Protein AF-A0A8J2AMG5-F1 (afdb_monomer)

Solvent-accessible surface area (backbone atoms only — not comparable to full-atom values): 16005 Å² total; per-residue (Å²): 135,64,65,84,63,45,57,70,69,46,50,86,56,35,43,71,73,34,68,66,46,64,90,44,44,78,36,35,32,32,30,43,41,62,58,44,52,55,58,18,36,50,85,40,20,62,43,56,76,70,71,44,92,78,59,61,33,52,52,48,43,48,44,43,52,48,44,40,47,78,27,41,29,45,60,36,38,29,29,64,41,33,86,56,79,94,44,48,72,59,54,49,51,55,48,51,55,18,51,59,23,40,50,55,33,54,52,38,29,73,74,59,35,61,77,55,27,70,70,32,69,68,39,48,54,27,21,48,57,29,64,71,92,47,69,67,59,50,52,56,43,53,50,55,33,55,77,68,71,49,50,61,51,70,24,83,30,55,26,62,62,48,50,17,51,37,31,51,53,62,69,25,71,33,35,38,41,77,59,62,51,37,56,61,61,43,30,59,26,40,35,25,76,64,46,66,82,32,39,19,32,37,36,41,43,64,54,63,57,73,65,70,73,90,81,84,75,55,69,69,53,52,55,37,46,55,54,35,58,60,44,46,66,55,30,61,59,52,38,62,54,40,59,75,69,47,58,56,55,28,62,66,75,62,67,60,61,76,97,72,91,69,86,64,65,82,71,84,85,71,84,83,78,84,89,89,85,90,82,87,85,86,81,88,134

Foldseek 3Di:
DAPPCLCVVQVVLKPAFDFQALVQAPAEEEEEQVQLLLVQCLVCLLCVLVVHDDCSSLVSSVLQVVLCVVSNYQYEYEYFADADPVCVVVVVVLQVLLVVLSVVLVVLCVPVPPVVSVVDPSSSVSSSSNDDCDPVNVVSNVVVCVVVVHHYDYDNGDRLLVSLVCQLLVVHPEYEDQYPCSLLSPTQWYWYPQHSRRTTIIHGNCSVVVVPDDDDPPVSSVVSNVVSVVSSVVSPVVSVVVVVVCVVVCSGVVVPPPPDPDRCPPDDPPDPDDDDDDDDDDDDD

Sequence (285 aa):
MGIKQLHKLLRPMAQTRYQIDRSWSGKRVGVDAMCWMHRGAVACAYELLLGKETDKFVRFFMDMVFM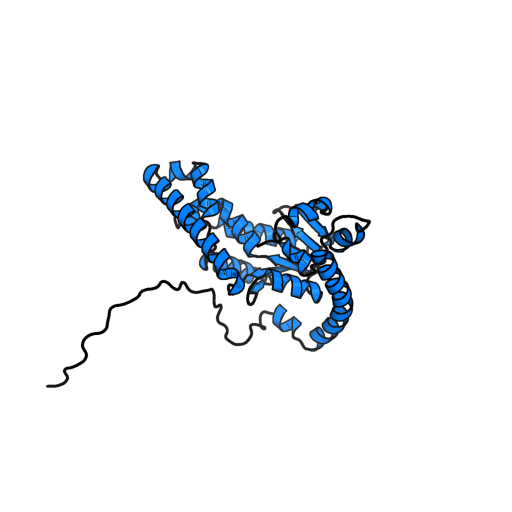LLWNGIIPIIIFDGQDLPAKQEEASKRRQEREEARDKVLDASRKLGDGRAALDINVQKNATKAIKISVEMIERILAALRELNIEFMVAPYESDAQLAYLCRIGYLHAVISEDSDLFVYGCPRVLCKVDKHGEGELFELESIVGVGNKREVPELIQKSVDTVLDAGSAVSAEYSSLQEEGIVEGVLDGTWTKPSGEIVLAEENEGMSGDADAALGGGRR

Nearest PDB structures (foldseek):
  5v07-assembly1_Z  TM=8.972E-01  e=7.119E-19  Homo sapiens
  5v0a-assembly1_Z  TM=8.979E-01  e=2.021E-18  Homo sapiens
  7mxx-assembly1_Z  TM=8.965E-01  e=3.697E-18  Homo sapiens
  1rxw-assembly1_A  TM=7.435E-01  e=2.073E-11  Archaeoglobus fulgidus
  1rxv-assembly2_B  TM=7.915E-01  e=5.571E-11  Archaeoglobus fulgidus

Structure (mmCIF, N/CA/C/O backbone):
data_AF-A0A8J2AMG5-F1
#
_entry.id   AF-A0A8J2AMG5-F1
#
loop_
_atom_site.group_PDB
_atom_site.id
_atom_site.type_symbol
_atom_site.label_atom_id
_atom_site.label_alt_id
_atom_site.label_comp_id
_atom_site.label_asym_id
_atom_site.label_entity_id
_atom_site.label_seq_id
_atom_site.pdbx_PDB_ins_code
_atom_site.Cartn_x
_atom_site.Cartn_y
_atom_site.Cartn_z
_atom_site.occupancy
_atom_site.B_iso_or_equiv
_atom_site.auth_seq_id
_atom_site.auth_comp_id
_atom_site.auth_asym_id
_atom_site.auth_atom_id
_atom_site.pdbx_PDB_model_num
ATOM 1 N N . MET A 1 1 ? -1.891 11.568 -1.627 1.00 43.62 1 MET A N 1
ATOM 2 C CA . MET A 1 1 ? -1.818 12.999 -1.998 1.00 43.62 1 MET A CA 1
ATOM 3 C C . MET A 1 1 ? -1.117 13.638 -0.822 1.00 43.62 1 MET A C 1
ATOM 5 O O . MET A 1 1 ? -0.055 13.112 -0.531 1.00 43.62 1 MET A O 1
ATOM 9 N N . GLY A 1 2 ? -1.594 14.672 -0.140 1.00 57.25 2 GLY A N 1
ATOM 10 C CA . GLY A 1 2 ? -0.987 15.039 1.135 1.00 57.25 2 GLY A CA 1
ATOM 11 C C . GLY A 1 2 ? -1.137 16.507 1.464 1.00 57.25 2 GLY A C 1
ATOM 12 O O . GLY A 1 2 ? -0.676 17.366 0.702 1.00 57.25 2 GLY A O 1
ATOM 13 N N . ILE A 1 3 ? -1.643 16.824 2.653 1.00 62.12 3 ILE A N 1
ATOM 14 C CA . ILE A 1 3 ? -1.365 18.120 3.270 1.00 62.12 3 ILE A CA 1
ATOM 15 C C . ILE A 1 3 ? 0.156 18.251 3.357 1.00 62.12 3 ILE A C 1
ATOM 17 O O . ILE A 1 3 ? 0.841 17.524 4.084 1.00 62.12 3 ILE A O 1
ATOM 21 N N . LYS A 1 4 ? 0.712 19.168 2.556 1.00 60.44 4 LYS A N 1
ATOM 22 C CA . LYS A 1 4 ? 2.163 19.315 2.421 1.00 60.44 4 LYS A CA 1
ATOM 23 C C . LYS A 1 4 ? 2.784 19.505 3.801 1.00 60.44 4 LYS A C 1
ATOM 25 O O . LYS A 1 4 ? 2.446 20.437 4.520 1.00 60.44 4 LYS A O 1
ATOM 30 N N . GLN A 1 5 ? 3.755 18.647 4.115 1.00 66.81 5 GLN A N 1
ATOM 31 C CA . GLN A 1 5 ? 4.496 18.620 5.381 1.00 66.81 5 GLN A CA 1
ATOM 32 C C . GLN A 1 5 ? 3.725 18.102 6.605 1.00 66.81 5 GLN A C 1
ATOM 34 O O . GLN A 1 5 ? 4.323 18.056 7.677 1.00 66.81 5 GLN A O 1
ATOM 39 N N . LEU A 1 6 ? 2.485 17.622 6.463 1.00 70.25 6 LEU A N 1
ATOM 40 C CA . LEU A 1 6 ? 1.727 17.040 7.574 1.00 70.25 6 LEU A CA 1
ATOM 41 C C . LEU A 1 6 ? 2.491 15.896 8.241 1.00 70.25 6 LEU A C 1
ATOM 43 O O . LEU A 1 6 ? 2.747 15.949 9.437 1.00 70.25 6 LEU A O 1
ATOM 47 N N . HIS A 1 7 ? 2.986 14.934 7.460 1.00 71.44 7 HIS A N 1
ATOM 48 C CA . HIS A 1 7 ? 3.843 13.874 7.991 1.00 71.44 7 HIS A CA 1
ATOM 49 C C . HIS A 1 7 ? 5.051 14.428 8.775 1.00 71.44 7 HIS A C 1
ATOM 51 O O . HIS A 1 7 ? 5.435 13.859 9.790 1.00 71.44 7 HIS A O 1
ATOM 57 N N . LYS A 1 8 ? 5.691 15.528 8.343 1.00 74.56 8 LYS A N 1
ATOM 58 C CA . LYS A 1 8 ? 6.833 16.107 9.084 1.00 74.56 8 LYS A CA 1
ATOM 59 C C . LYS A 1 8 ? 6.405 16.675 10.436 1.00 74.56 8 LYS A C 1
ATOM 61 O O . LYS A 1 8 ? 7.165 16.543 11.389 1.00 74.56 8 LYS A O 1
ATOM 66 N N . LEU A 1 9 ? 5.219 17.280 10.495 1.00 75.12 9 LEU A N 1
ATOM 67 C CA . LEU A 1 9 ? 4.629 17.808 11.724 1.00 75.12 9 LEU A CA 1
ATOM 68 C C . LEU A 1 9 ? 4.205 16.688 12.676 1.00 75.12 9 LEU A C 1
ATOM 70 O O . LEU A 1 9 ? 4.418 16.811 13.874 1.00 75.12 9 LEU A O 1
ATOM 74 N N . LEU A 1 10 ? 3.652 15.592 12.150 1.00 74.75 10 LEU A N 1
ATOM 75 C CA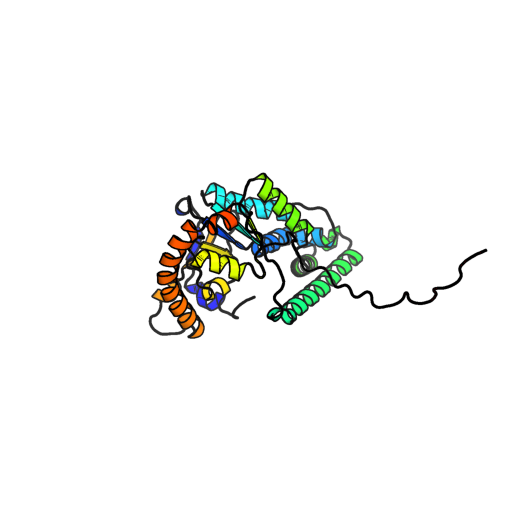 . LEU A 1 10 ? 3.162 14.467 12.950 1.00 74.75 10 LEU A CA 1
ATOM 76 C C . LEU A 1 10 ? 4.269 13.512 13.397 1.00 74.75 10 LEU A C 1
ATOM 78 O O . LEU A 1 10 ? 4.133 12.862 14.426 1.00 74.75 10 LEU A O 1
ATOM 82 N N . ARG A 1 11 ? 5.380 13.419 12.656 1.00 77.38 11 ARG A N 1
ATOM 83 C CA . ARG A 1 11 ? 6.467 12.465 12.934 1.00 77.38 11 ARG A CA 1
ATOM 84 C C . ARG A 1 11 ? 6.983 12.480 14.384 1.00 77.38 11 ARG A C 1
ATOM 86 O O . ARG A 1 11 ? 7.235 11.394 14.892 1.00 77.38 11 ARG A O 1
ATOM 93 N N . PRO A 1 12 ? 7.155 13.630 15.070 1.00 81.88 12 PRO A N 1
ATOM 94 C CA . PRO A 1 12 ? 7.559 13.650 16.480 1.00 81.88 12 PRO A CA 1
ATOM 95 C C . PRO A 1 12 ? 6.552 12.994 17.436 1.00 81.88 12 PRO A C 1
ATOM 97 O O . PRO A 1 12 ? 6.924 12.640 18.547 1.00 81.88 12 PRO A O 1
ATOM 100 N N . MET A 1 13 ? 5.295 12.850 17.013 1.00 81.12 13 MET A N 1
ATOM 101 C CA . MET A 1 13 ? 4.208 12.222 17.771 1.00 81.12 13 MET A CA 1
ATOM 102 C C . MET A 1 13 ? 4.064 10.728 17.439 1.00 81.12 13 MET A C 1
ATOM 104 O O . MET A 1 13 ? 3.244 10.041 18.041 1.00 81.12 13 MET A O 1
ATOM 108 N N . ALA A 1 14 ? 4.845 10.223 16.479 1.00 84.88 14 ALA A N 1
ATOM 109 C CA . ALA A 1 14 ? 4.838 8.822 16.093 1.00 84.88 14 ALA A CA 1
ATOM 110 C C . ALA A 1 14 ? 5.599 7.971 17.113 1.00 84.88 14 ALA A C 1
ATOM 112 O O . ALA A 1 14 ? 6.736 8.281 17.483 1.00 84.88 14 ALA A O 1
ATOM 113 N N . GLN A 1 15 ? 5.031 6.826 17.471 1.00 88.44 15 GLN A N 1
ATOM 114 C CA . GLN A 1 15 ? 5.785 5.741 18.079 1.00 88.44 15 GLN A CA 1
ATOM 115 C C . GLN A 1 15 ? 6.619 5.073 16.979 1.00 88.44 15 GLN A C 1
ATOM 117 O O . GLN A 1 15 ? 6.130 4.271 16.182 1.00 88.44 15 GLN A O 1
ATOM 122 N N . THR A 1 16 ? 7.889 5.462 16.890 1.00 88.44 16 THR A N 1
ATOM 123 C CA . THR A 1 16 ? 8.822 4.920 15.895 1.00 88.44 16 THR A CA 1
ATOM 124 C C . THR A 1 16 ? 9.260 3.506 16.261 1.00 88.44 16 THR A C 1
ATOM 126 O O . THR A 1 16 ? 9.541 3.256 17.433 1.00 88.44 16 THR A O 1
ATOM 129 N N . ARG A 1 17 ? 9.430 2.631 15.259 1.00 90.19 17 ARG A N 1
ATOM 130 C CA . ARG A 1 17 ? 9.768 1.205 15.447 1.00 90.19 17 ARG A CA 1
ATOM 131 C C . ARG A 1 17 ? 8.734 0.461 16.290 1.00 90.19 17 ARG A C 1
ATOM 133 O O . ARG A 1 17 ? 9.071 -0.375 17.125 1.00 90.19 17 ARG A O 1
ATOM 140 N N . TYR A 1 18 ? 7.470 0.816 16.096 1.00 93.88 18 TYR A N 1
ATOM 141 C CA . TYR A 1 18 ? 6.364 0.097 16.694 1.00 93.88 18 TYR A CA 1
ATOM 142 C C . TYR A 1 18 ? 6.306 -1.310 16.100 1.00 93.88 18 TYR A C 1
ATOM 144 O O . TYR A 1 18 ? 6.298 -1.461 14.879 1.00 93.88 18 TYR A O 1
ATOM 152 N N . GLN A 1 19 ? 6.269 -2.323 16.961 1.00 96.19 19 GLN A N 1
ATOM 153 C CA . GLN A 1 19 ? 6.191 -3.717 16.551 1.00 96.19 19 GLN A CA 1
ATOM 154 C C . GLN A 1 19 ? 4.744 -4.192 16.642 1.00 96.19 19 GLN A C 1
ATOM 156 O O . GLN A 1 19 ? 4.159 -4.223 17.724 1.00 96.19 19 GLN A O 1
ATOM 161 N N . ILE A 1 20 ? 4.184 -4.612 15.510 1.00 95.38 20 ILE A N 1
ATOM 162 C CA . ILE A 1 20 ? 2.940 -5.374 15.494 1.00 95.38 20 ILE A CA 1
ATOM 163 C C . ILE A 1 20 ? 3.216 -6.727 16.147 1.00 95.38 20 ILE A C 1
ATOM 165 O O . ILE A 1 20 ? 4.105 -7.473 15.726 1.00 95.38 20 ILE A O 1
ATOM 169 N N . ASP A 1 21 ? 2.446 -7.028 17.183 1.00 93.50 21 ASP A N 1
ATOM 170 C CA . ASP A 1 21 ? 2.519 -8.270 17.934 1.00 93.50 21 ASP A CA 1
ATOM 171 C C . ASP A 1 21 ? 1.113 -8.840 18.192 1.00 93.50 21 ASP A C 1
ATOM 173 O O . ASP A 1 21 ? 0.092 -8.328 17.720 1.00 93.50 21 ASP A O 1
ATOM 177 N N . ARG A 1 22 ? 1.041 -9.914 18.982 1.00 94.31 22 ARG A N 1
ATOM 178 C CA . ARG A 1 22 ? -0.220 -10.600 19.294 1.00 94.31 22 ARG A CA 1
ATOM 179 C C . ARG A 1 22 ? -1.210 -9.788 20.134 1.00 94.31 22 ARG A C 1
ATOM 181 O O . ARG A 1 22 ? -2.343 -10.240 20.286 1.00 94.31 22 ARG A O 1
ATOM 188 N N . SER A 1 23 ? -0.851 -8.612 20.655 1.00 94.06 23 SER A N 1
ATOM 189 C CA . SER A 1 23 ? -1.825 -7.713 21.301 1.00 94.06 23 SER A CA 1
ATOM 190 C C . SER A 1 23 ? -2.897 -7.212 20.322 1.00 94.06 23 SER A C 1
ATOM 192 O O . SER A 1 23 ? -3.991 -6.830 20.738 1.00 94.06 23 SER A O 1
ATOM 194 N N . TRP A 1 24 ? -2.621 -7.296 19.018 1.00 94.56 24 TRP A N 1
ATOM 195 C CA . TRP A 1 24 ? -3.552 -6.986 17.938 1.00 94.56 24 TRP A CA 1
ATOM 196 C C . TRP A 1 24 ? -4.441 -8.164 17.521 1.00 94.56 24 TRP A C 1
ATOM 198 O O . TRP A 1 24 ? -5.269 -8.021 16.622 1.00 94.56 24 TRP A O 1
ATOM 208 N N . SER A 1 25 ? -4.306 -9.327 18.160 1.00 96.75 25 SER A N 1
ATOM 209 C CA . SER A 1 25 ? -5.099 -10.508 17.820 1.00 96.75 25 SER A CA 1
ATOM 210 C C . SER A 1 25 ? -6.604 -10.228 17.938 1.00 96.75 25 SER A C 1
ATOM 212 O O . SER A 1 25 ? -7.076 -9.653 18.922 1.00 96.75 25 SER A O 1
ATOM 214 N N . GLY A 1 26 ? -7.364 -10.618 16.916 1.00 93.06 26 GLY A N 1
ATOM 215 C CA . GLY A 1 26 ? -8.798 -10.362 16.776 1.00 93.06 26 GLY A CA 1
ATOM 216 C C . GLY A 1 26 ? -9.158 -8.938 16.335 1.00 93.06 26 GLY A C 1
ATOM 217 O O . GLY A 1 26 ? -10.339 -8.641 16.156 1.00 93.06 26 GLY A O 1
ATOM 218 N N . LYS A 1 27 ? -8.184 -8.037 16.148 1.00 95.12 27 LYS A N 1
ATOM 219 C CA . LYS A 1 27 ? -8.441 -6.683 15.644 1.00 95.12 27 LYS A CA 1
ATOM 220 C C . LYS A 1 27 ? -8.604 -6.708 14.127 1.00 95.12 27 LYS A C 1
ATOM 222 O O . LYS A 1 27 ? -7.792 -7.294 13.416 1.00 95.12 27 LYS A O 1
ATOM 227 N N . ARG A 1 28 ? -9.639 -6.021 13.640 1.00 95.06 28 ARG A N 1
ATOM 228 C CA . ARG A 1 28 ? -9.816 -5.698 12.217 1.00 95.06 28 ARG A CA 1
ATOM 229 C C . ARG A 1 28 ? -8.933 -4.509 11.849 1.00 95.06 28 ARG A C 1
ATOM 231 O O . ARG A 1 28 ? -9.066 -3.453 12.473 1.00 95.06 28 ARG A O 1
ATOM 238 N N . VAL A 1 29 ? -8.044 -4.677 10.873 1.00 96.88 29 VAL A N 1
ATOM 239 C CA . VAL A 1 29 ? -7.120 -3.631 10.406 1.00 96.88 29 VAL A CA 1
ATOM 240 C C . VAL A 1 29 ? -7.340 -3.408 8.918 1.00 96.88 29 VAL A C 1
ATOM 242 O O . VAL A 1 29 ? -7.213 -4.341 8.126 1.00 96.88 29 VAL A O 1
ATOM 245 N N . GLY A 1 30 ? -7.686 -2.176 8.548 1.00 96.50 30 GLY A N 1
ATOM 246 C CA . GLY A 1 30 ? -7.838 -1.798 7.148 1.00 96.50 30 GLY A CA 1
ATOM 247 C C . GLY A 1 30 ? -6.479 -1.571 6.515 1.00 96.50 30 GLY A C 1
ATOM 248 O O . GLY A 1 30 ? -5.596 -0.999 7.150 1.00 96.50 30 GLY A O 1
ATOM 249 N N . VAL A 1 31 ? -6.307 -1.999 5.275 1.00 97.12 31 VAL A N 1
ATOM 250 C CA . VAL A 1 31 ? -5.059 -1.828 4.532 1.00 97.12 31 VAL A CA 1
ATOM 251 C C . VAL A 1 31 ? -5.356 -1.100 3.237 1.00 97.12 31 VAL A C 1
ATOM 253 O O . VAL A 1 31 ? -6.170 -1.563 2.442 1.00 97.12 31 VAL A O 1
ATOM 256 N N . ASP A 1 32 ? -4.663 0.008 3.007 1.00 95.75 32 ASP A N 1
ATOM 257 C CA . ASP A 1 32 ? -4.583 0.628 1.690 1.00 95.75 32 ASP A CA 1
ATOM 258 C C . ASP A 1 32 ? -3.762 -0.276 0.755 1.00 95.75 32 ASP A C 1
ATOM 260 O O . ASP A 1 32 ? -2.539 -0.424 0.896 1.00 95.75 32 ASP A O 1
ATOM 264 N N . ALA A 1 33 ? -4.446 -0.908 -0.200 1.00 95.31 33 ALA A N 1
ATOM 265 C CA . ALA A 1 33 ? -3.828 -1.840 -1.129 1.00 95.31 33 ALA A CA 1
ATOM 266 C C . ALA A 1 33 ? -2.806 -1.150 -2.042 1.00 95.31 33 ALA A C 1
ATOM 268 O O . ALA A 1 33 ? -1.739 -1.716 -2.305 1.00 95.31 33 ALA A O 1
ATOM 269 N N . MET A 1 34 ? -3.089 0.071 -2.504 1.00 92.00 34 MET A N 1
ATOM 270 C CA . MET A 1 34 ? -2.251 0.776 -3.476 1.00 92.00 34 MET A CA 1
ATOM 271 C C . MET A 1 34 ? -0.870 1.080 -2.903 1.00 92.00 34 MET A C 1
ATOM 273 O O . MET A 1 34 ? 0.138 0.927 -3.606 1.00 92.00 34 MET A O 1
ATOM 277 N N . CYS A 1 35 ? -0.795 1.394 -1.608 1.00 92.06 35 CYS A N 1
ATOM 278 C CA . CYS A 1 35 ? 0.469 1.537 -0.890 1.00 92.06 35 CYS A CA 1
ATOM 279 C C . CYS A 1 35 ? 1.350 0.279 -1.005 1.00 92.06 35 CYS A C 1
ATOM 281 O O . CYS A 1 35 ? 2.529 0.363 -1.369 1.00 92.06 35 CYS A O 1
ATOM 283 N N . TRP A 1 36 ? 0.800 -0.906 -0.730 1.00 95.25 36 TRP A N 1
ATOM 284 C CA . TRP A 1 36 ? 1.554 -2.162 -0.802 1.00 95.25 36 TRP A CA 1
ATOM 285 C C . TRP A 1 36 ? 1.843 -2.603 -2.236 1.00 95.25 36 TRP A C 1
ATOM 287 O O . TRP A 1 36 ? 2.942 -3.093 -2.506 1.00 95.25 36 TRP A O 1
ATOM 297 N N . MET A 1 37 ? 0.916 -2.381 -3.168 1.00 94.81 37 MET A N 1
ATOM 298 C CA . MET A 1 37 ? 1.111 -2.685 -4.587 1.00 94.81 37 MET A CA 1
ATOM 299 C C . MET A 1 37 ? 2.271 -1.885 -5.179 1.00 94.81 37 MET A C 1
ATOM 301 O O . MET A 1 37 ? 3.163 -2.462 -5.805 1.00 94.81 37 MET A O 1
ATOM 305 N N . HIS A 1 38 ? 2.318 -0.573 -4.930 1.00 93.06 38 HIS A N 1
ATOM 306 C CA . HIS A 1 38 ? 3.426 0.267 -5.377 1.00 93.06 38 HIS A CA 1
ATOM 307 C C . HIS A 1 38 ? 4.754 -0.167 -4.757 1.00 93.06 38 HIS A C 1
ATOM 309 O O . HIS A 1 38 ? 5.747 -0.283 -5.478 1.00 93.06 38 HIS A O 1
ATOM 315 N N . ARG A 1 39 ? 4.779 -0.468 -3.451 1.00 93.38 39 ARG A N 1
ATOM 316 C CA . ARG A 1 39 ? 5.983 -0.954 -2.756 1.00 93.38 39 ARG A CA 1
ATOM 317 C C . ARG A 1 39 ? 6.482 -2.289 -3.317 1.00 93.38 39 ARG A C 1
ATOM 319 O O . ARG A 1 39 ? 7.676 -2.417 -3.587 1.00 93.38 39 ARG A O 1
ATOM 326 N N . GLY A 1 40 ? 5.591 -3.252 -3.547 1.00 94.31 40 GLY A N 1
ATOM 327 C CA . GLY A 1 40 ? 5.933 -4.550 -4.136 1.00 94.31 40 GLY A CA 1
ATOM 328 C C . GLY A 1 40 ? 6.429 -4.436 -5.579 1.00 94.31 40 GLY A C 1
ATOM 329 O O . GLY A 1 40 ? 7.360 -5.139 -5.981 1.00 94.31 40 GLY A O 1
ATOM 330 N N . ALA A 1 41 ? 5.867 -3.499 -6.345 1.00 94.81 41 ALA A N 1
ATOM 331 C CA . ALA A 1 41 ? 6.273 -3.231 -7.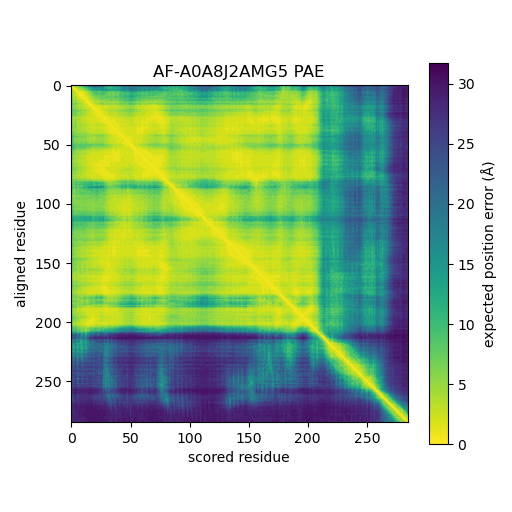718 1.00 94.81 41 ALA A CA 1
ATOM 332 C C . ALA A 1 41 ? 7.695 -2.653 -7.823 1.00 94.81 41 ALA A C 1
ATOM 334 O O . ALA A 1 41 ? 8.372 -2.899 -8.819 1.00 94.81 41 ALA A O 1
ATOM 335 N N . VAL A 1 42 ? 8.205 -1.951 -6.798 1.00 92.69 42 VAL A N 1
ATOM 336 C CA . VAL A 1 42 ? 9.571 -1.384 -6.811 1.00 92.69 42 VAL A CA 1
ATOM 337 C C . VAL A 1 42 ? 10.631 -2.453 -7.083 1.00 92.69 42 VAL A C 1
ATOM 339 O O . VAL A 1 42 ? 11.528 -2.232 -7.894 1.00 92.69 42 VAL A O 1
ATOM 342 N N . ALA A 1 43 ? 10.511 -3.630 -6.462 1.00 89.94 43 ALA A N 1
ATOM 343 C CA . ALA A 1 43 ? 11.482 -4.722 -6.595 1.00 89.94 43 ALA A CA 1
ATOM 344 C C . ALA A 1 43 ? 11.497 -5.384 -7.988 1.00 89.94 43 ALA A C 1
ATOM 346 O O . ALA A 1 43 ? 12.415 -6.141 -8.309 1.00 89.94 43 ALA A O 1
ATOM 347 N N . CYS A 1 44 ? 10.477 -5.124 -8.806 1.00 93.25 44 CYS A N 1
ATOM 348 C CA . CYS A 1 44 ? 10.319 -5.676 -10.149 1.00 93.25 44 CYS A CA 1
ATOM 349 C C . CYS A 1 44 ? 10.027 -4.604 -11.205 1.00 93.25 44 CYS A C 1
ATOM 351 O O . CYS A 1 44 ? 9.625 -4.933 -12.314 1.00 93.25 44 CYS A O 1
ATOM 353 N N . ALA A 1 45 ? 10.286 -3.329 -10.899 1.00 93.38 45 ALA A N 1
ATOM 354 C CA . ALA A 1 45 ? 9.887 -2.200 -11.734 1.00 93.38 45 ALA A CA 1
ATOM 355 C C . ALA A 1 45 ? 10.412 -2.317 -13.171 1.00 93.38 45 ALA A C 1
ATOM 357 O O . ALA A 1 45 ? 9.676 -2.135 -14.134 1.00 93.38 45 ALA A O 1
ATOM 358 N N . TYR A 1 46 ? 11.688 -2.676 -13.316 1.00 92.56 46 TYR A N 1
ATOM 359 C CA . TYR A 1 46 ? 12.312 -2.852 -14.624 1.00 92.56 46 TYR A CA 1
ATOM 360 C C . TYR A 1 46 ? 11.733 -4.041 -15.409 1.00 92.56 46 TYR A C 1
ATOM 362 O O . TYR A 1 46 ? 11.540 -3.940 -16.616 1.00 92.56 46 TYR A O 1
ATOM 370 N N . GLU A 1 47 ? 11.432 -5.154 -14.732 1.00 92.19 47 GLU A N 1
ATOM 371 C CA . GLU A 1 47 ? 10.804 -6.334 -15.348 1.00 92.19 47 GLU A CA 1
ATOM 372 C C . GLU A 1 47 ? 9.397 -5.993 -15.849 1.00 92.19 47 GLU A C 1
ATOM 374 O O . GLU A 1 47 ? 9.092 -6.234 -17.016 1.00 92.19 47 GLU A O 1
ATOM 379 N N . LEU A 1 48 ? 8.595 -5.342 -14.999 1.00 92.25 48 LEU A N 1
ATOM 380 C CA . LEU A 1 48 ? 7.236 -4.904 -15.317 1.00 92.25 48 LEU A CA 1
ATOM 381 C C . LEU A 1 48 ? 7.208 -3.964 -16.530 1.00 92.25 48 LEU A C 1
ATOM 383 O O . LEU A 1 48 ? 6.386 -4.134 -17.424 1.00 92.25 48 LEU A O 1
ATOM 387 N N . LEU A 1 49 ? 8.136 -3.005 -16.612 1.00 90.69 49 LEU A N 1
ATOM 388 C CA . LEU A 1 49 ? 8.192 -2.056 -17.733 1.00 90.69 49 LEU A CA 1
ATOM 389 C C . LEU A 1 49 ? 8.551 -2.699 -19.073 1.00 90.69 49 LEU A C 1
ATOM 391 O O . LEU A 1 49 ? 8.171 -2.172 -20.119 1.00 90.69 49 LEU A O 1
ATOM 395 N N . LEU A 1 50 ? 9.286 -3.810 -19.047 1.00 88.56 50 LEU A N 1
ATOM 396 C CA . LEU A 1 50 ? 9.633 -4.579 -20.239 1.00 88.56 50 LEU A CA 1
ATOM 397 C C . LEU A 1 50 ? 8.604 -5.669 -20.569 1.00 88.56 50 LEU A C 1
ATOM 399 O O . LEU A 1 50 ? 8.836 -6.441 -21.496 1.00 88.56 50 LEU A O 1
ATOM 403 N N . GLY A 1 51 ? 7.502 -5.761 -19.816 1.00 88.44 51 GLY A N 1
ATOM 404 C CA . GLY A 1 51 ? 6.496 -6.810 -19.996 1.00 88.44 51 GLY A CA 1
ATOM 405 C C . GLY A 1 51 ? 7.021 -8.210 -19.666 1.00 88.44 51 GLY A C 1
ATOM 406 O O . GLY A 1 51 ? 6.544 -9.193 -20.224 1.00 88.44 51 GLY A O 1
ATOM 407 N N . LYS A 1 52 ? 8.040 -8.316 -18.804 1.00 90.38 52 LYS A N 1
ATOM 408 C CA . LYS A 1 52 ? 8.550 -9.610 -18.338 1.00 90.38 52 LYS A CA 1
ATOM 409 C C . LYS A 1 52 ? 7.651 -10.123 -17.221 1.00 90.38 52 LYS A C 1
ATOM 411 O O . LYS A 1 52 ? 7.379 -9.398 -16.264 1.00 90.38 52 LYS A O 1
ATOM 416 N N . GLU A 1 53 ? 7.244 -11.384 -17.322 1.00 91.38 53 GLU A N 1
ATOM 417 C CA . GLU A 1 53 ? 6.467 -12.040 -16.273 1.00 91.38 53 GLU A CA 1
ATOM 418 C C . GLU A 1 53 ? 7.233 -12.040 -14.942 1.00 91.38 53 GLU A C 1
ATOM 420 O O . GLU A 1 53 ? 8.424 -12.356 -14.874 1.00 91.38 53 GLU A O 1
ATOM 425 N N . THR A 1 54 ? 6.545 -11.653 -13.869 1.00 93.94 54 THR A N 1
ATOM 426 C CA . THR A 1 54 ? 7.115 -11.576 -12.523 1.00 93.94 54 THR A CA 1
ATOM 427 C C . THR A 1 54 ? 6.015 -11.711 -11.477 1.00 93.94 54 THR A C 1
ATOM 429 O O . THR A 1 54 ? 4.913 -11.193 -11.653 1.00 93.94 54 THR A O 1
ATOM 432 N N . ASP A 1 55 ? 6.321 -12.379 -10.365 1.00 94.31 55 ASP A N 1
ATOM 433 C CA . ASP A 1 55 ? 5.394 -12.562 -9.233 1.00 94.31 55 ASP A CA 1
ATOM 434 C C . ASP A 1 55 ? 5.848 -11.800 -7.990 1.00 94.31 55 ASP A C 1
ATOM 436 O O . ASP A 1 55 ? 5.251 -11.922 -6.921 1.00 94.31 55 ASP A O 1
ATOM 440 N N . LYS A 1 56 ? 6.956 -11.057 -8.083 1.00 95.69 56 LYS A N 1
ATOM 441 C CA . LYS A 1 56 ? 7.612 -10.451 -6.916 1.00 95.69 56 LYS A CA 1
ATOM 442 C C . LYS A 1 56 ? 6.673 -9.518 -6.152 1.00 95.69 56 LYS A C 1
ATOM 444 O O . LYS A 1 56 ? 6.691 -9.528 -4.925 1.00 95.69 56 LYS A O 1
ATOM 449 N N . PHE A 1 57 ? 5.835 -8.764 -6.865 1.00 95.50 57 PHE A N 1
ATOM 450 C CA . PHE A 1 57 ? 4.852 -7.877 -6.247 1.00 95.50 57 PHE A CA 1
ATOM 451 C C . PHE A 1 57 ? 3.741 -8.653 -5.523 1.00 95.50 57 PHE A C 1
ATOM 453 O O . PHE A 1 57 ? 3.379 -8.265 -4.417 1.00 95.50 57 PHE A O 1
ATOM 460 N N . VAL A 1 58 ? 3.260 -9.772 -6.087 1.00 96.38 58 VAL A N 1
ATOM 461 C CA . VAL A 1 58 ? 2.262 -10.641 -5.436 1.00 96.38 58 VAL A CA 1
ATOM 462 C C . VAL A 1 58 ? 2.856 -11.249 -4.171 1.00 96.38 58 VAL A C 1
ATOM 464 O O . VAL A 1 58 ? 2.252 -11.159 -3.110 1.00 96.38 58 VAL A O 1
ATOM 467 N N . ARG A 1 59 ? 4.072 -11.805 -4.253 1.00 96.88 59 ARG A N 1
ATOM 468 C CA . ARG A 1 59 ? 4.764 -12.393 -3.093 1.00 96.88 59 ARG A CA 1
ATOM 469 C C . ARG A 1 59 ? 4.954 -11.371 -1.980 1.00 96.88 59 ARG A C 1
ATOM 471 O O . ARG A 1 59 ? 4.607 -11.656 -0.845 1.00 96.88 59 ARG A O 1
ATOM 478 N N . PHE A 1 60 ? 5.423 -10.168 -2.317 1.00 97.12 60 PHE A N 1
ATOM 479 C CA . PHE A 1 60 ? 5.540 -9.080 -1.349 1.00 97.12 60 PHE A CA 1
ATOM 480 C C . PHE A 1 60 ? 4.192 -8.747 -0.696 1.00 97.12 60 PHE A C 1
ATOM 482 O O . PHE A 1 60 ? 4.118 -8.641 0.524 1.00 97.12 60 PHE A O 1
ATOM 489 N N . PHE A 1 61 ? 3.131 -8.597 -1.493 1.00 97.62 61 PHE A N 1
ATOM 490 C CA . PHE A 1 61 ? 1.801 -8.275 -0.981 1.00 97.62 61 PHE A CA 1
ATOM 491 C C . PHE A 1 61 ? 1.295 -9.361 -0.023 1.00 97.62 61 PHE A C 1
ATOM 493 O O . PHE A 1 61 ? 0.832 -9.058 1.074 1.00 97.62 61 PHE A O 1
ATOM 500 N N . MET A 1 62 ? 1.447 -10.632 -0.399 1.00 97.56 62 MET A N 1
ATOM 501 C CA . MET A 1 62 ? 1.004 -11.756 0.421 1.00 97.56 62 MET A CA 1
ATOM 502 C C . MET A 1 62 ? 1.861 -11.948 1.675 1.00 97.56 62 MET A C 1
ATOM 504 O O . MET A 1 62 ? 1.303 -12.256 2.721 1.00 97.56 62 MET A O 1
ATOM 508 N N . ASP A 1 63 ? 3.172 -11.694 1.628 1.00 97.56 63 ASP A N 1
ATOM 509 C CA . ASP A 1 63 ? 4.032 -11.698 2.822 1.00 97.56 63 ASP A CA 1
ATOM 510 C C . ASP A 1 63 ? 3.526 -10.694 3.875 1.00 97.56 63 ASP A C 1
ATOM 512 O O . ASP A 1 63 ? 3.494 -11.000 5.068 1.00 97.56 63 ASP A O 1
ATOM 516 N N . MET A 1 64 ? 3.079 -9.510 3.439 1.00 97.81 64 MET A N 1
ATOM 517 C CA . MET A 1 64 ? 2.484 -8.501 4.321 1.00 97.81 64 MET A CA 1
ATOM 518 C C . MET A 1 64 ? 1.144 -8.971 4.908 1.00 97.81 64 MET A C 1
ATOM 520 O O . MET A 1 64 ? 0.904 -8.807 6.104 1.00 97.81 64 MET A O 1
ATOM 524 N N . VAL A 1 65 ? 0.286 -9.598 4.095 1.00 97.69 65 VAL A N 1
ATOM 525 C CA . VAL A 1 65 ? -0.976 -10.198 4.564 1.00 97.69 65 VAL A CA 1
ATOM 526 C C . VAL A 1 65 ? -0.700 -11.295 5.597 1.00 97.69 65 VAL A C 1
ATOM 528 O O . VAL A 1 65 ? -1.293 -11.288 6.675 1.00 97.69 65 VAL A O 1
ATOM 531 N N . PHE A 1 66 ? 0.236 -12.206 5.321 1.00 97.75 66 PHE A N 1
ATOM 532 C CA . PHE A 1 66 ? 0.600 -13.282 6.243 1.00 97.75 66 PHE A CA 1
ATOM 533 C C . PHE A 1 66 ? 1.185 -12.759 7.551 1.00 97.75 66 PHE A C 1
ATOM 535 O O . PHE A 1 66 ? 0.871 -13.307 8.605 1.00 97.75 66 PHE A O 1
ATOM 542 N N . MET A 1 67 ? 1.969 -11.679 7.515 1.00 97.69 67 MET A N 1
ATOM 543 C CA . MET A 1 67 ? 2.457 -11.013 8.724 1.00 97.69 67 MET A CA 1
ATOM 544 C C . MET A 1 67 ? 1.301 -10.587 9.644 1.00 97.69 67 MET A C 1
ATOM 546 O O . MET A 1 67 ? 1.367 -10.823 10.853 1.00 97.69 67 MET A O 1
ATOM 550 N N . LEU A 1 68 ? 0.213 -10.043 9.092 1.00 97.88 68 LEU A N 1
ATOM 551 C CA . LEU A 1 68 ? -0.974 -9.693 9.877 1.00 97.88 68 LEU A CA 1
ATOM 552 C C . LEU A 1 68 ? -1.668 -10.945 10.430 1.00 97.88 68 LEU A C 1
ATOM 554 O O . LEU A 1 68 ? -1.919 -11.039 11.635 1.00 97.88 68 LEU A O 1
ATOM 558 N N . LEU A 1 69 ? -1.905 -11.943 9.577 1.00 96.56 69 LEU A N 1
ATOM 559 C CA . LEU A 1 69 ? -2.576 -13.186 9.967 1.00 96.56 69 LEU A CA 1
ATOM 560 C C . LEU A 1 69 ? -1.810 -13.950 11.059 1.00 96.56 69 LEU A C 1
ATOM 562 O O . LEU A 1 69 ? -2.419 -14.450 12.004 1.00 96.56 69 LEU A O 1
ATOM 566 N N . TRP A 1 70 ? -0.476 -14.007 10.992 1.00 96.62 70 TRP A N 1
ATOM 567 C CA . TRP A 1 70 ? 0.357 -14.650 12.019 1.00 96.62 70 TRP A CA 1
ATOM 568 C C . TRP A 1 70 ? 0.258 -13.978 13.391 1.00 96.62 70 TRP A C 1
ATOM 570 O O . TRP A 1 70 ? 0.426 -14.649 14.416 1.00 96.62 70 TRP A O 1
ATOM 580 N N . ASN A 1 71 ? -0.049 -12.681 13.420 1.00 96.81 71 ASN A N 1
ATOM 581 C CA . ASN A 1 71 ? -0.322 -11.927 14.642 1.00 96.81 71 ASN A CA 1
ATOM 582 C C . ASN A 1 71 ? -1.799 -11.994 15.077 1.00 96.81 71 ASN A C 1
ATOM 584 O O . ASN A 1 71 ? -2.172 -11.381 16.076 1.00 96.81 71 ASN A O 1
ATOM 588 N N . GLY A 1 72 ? -2.631 -12.772 14.376 1.00 95.25 72 GLY A N 1
ATOM 589 C CA . GLY A 1 72 ? -4.057 -12.936 14.665 1.00 95.25 72 GLY A CA 1
ATOM 590 C C . GLY A 1 72 ? -4.914 -11.748 14.230 1.00 95.25 72 GLY A C 1
ATOM 591 O O . GLY A 1 72 ? -6.055 -11.634 14.670 1.00 95.25 72 GLY A O 1
ATOM 592 N N . ILE A 1 73 ? -4.373 -10.846 13.409 1.00 97.62 73 ILE A N 1
ATOM 593 C CA . ILE A 1 73 ? -5.099 -9.695 12.868 1.00 97.62 73 ILE A CA 1
ATOM 594 C C . ILE A 1 73 ? -6.023 -10.168 11.747 1.00 97.62 73 ILE A C 1
ATOM 596 O O . ILE A 1 73 ? -5.674 -11.072 10.991 1.00 97.62 73 ILE A O 1
ATOM 600 N N . ILE A 1 74 ? -7.186 -9.528 11.629 1.00 96.06 74 ILE A N 1
ATOM 601 C CA . ILE A 1 74 ? -8.129 -9.717 10.524 1.00 96.06 74 ILE A CA 1
ATOM 602 C C . ILE A 1 74 ? -7.891 -8.575 9.517 1.00 96.06 74 ILE A C 1
ATOM 604 O O . ILE A 1 74 ? -8.333 -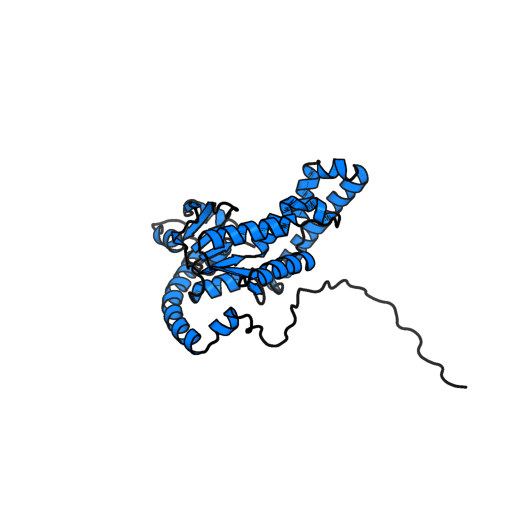7.448 9.773 1.00 96.06 74 ILE A O 1
ATOM 608 N N . PRO A 1 75 ? -7.138 -8.802 8.424 1.00 96.75 75 PRO A N 1
ATOM 609 C CA . PRO A 1 75 ? -6.868 -7.765 7.435 1.00 96.75 75 PRO A CA 1
ATOM 610 C C . PRO A 1 75 ? -8.083 -7.533 6.533 1.00 96.75 75 PRO A C 1
ATOM 612 O O . PRO A 1 75 ? -8.629 -8.485 5.983 1.00 96.75 75 PRO A O 1
ATOM 615 N N . ILE A 1 76 ? -8.453 -6.264 6.344 1.00 95.75 76 ILE A N 1
ATOM 616 C CA . ILE A 1 76 ? -9.471 -5.835 5.379 1.00 95.75 76 ILE A CA 1
ATOM 617 C C . ILE A 1 76 ? -8.778 -5.005 4.298 1.00 95.75 76 ILE A C 1
ATOM 619 O O . ILE A 1 76 ? -8.344 -3.880 4.557 1.00 95.75 76 ILE A O 1
ATOM 623 N N . ILE A 1 77 ? -8.630 -5.563 3.099 1.00 96.88 77 ILE A N 1
ATOM 624 C CA . ILE A 1 77 ? -7.871 -4.926 2.016 1.00 96.88 77 ILE A CA 1
ATOM 625 C C . ILE A 1 77 ? -8.776 -3.975 1.225 1.00 96.88 77 ILE A C 1
ATOM 627 O O . ILE A 1 77 ? -9.786 -4.396 0.669 1.00 96.88 77 ILE A O 1
ATOM 631 N N . ILE A 1 78 ? -8.416 -2.695 1.146 1.00 93.81 78 ILE A N 1
ATOM 632 C CA . ILE A 1 78 ? -9.200 -1.667 0.455 1.00 93.81 78 ILE A CA 1
ATOM 633 C C . ILE A 1 78 ? -8.452 -1.211 -0.797 1.00 93.81 78 ILE A C 1
ATOM 635 O O . ILE A 1 78 ? -7.315 -0.747 -0.709 1.00 93.81 78 ILE A O 1
ATOM 639 N N . PHE A 1 79 ? -9.098 -1.325 -1.953 1.00 88.75 79 PHE A N 1
ATOM 640 C CA . PHE A 1 79 ? -8.592 -0.832 -3.233 1.00 88.75 79 PHE A CA 1
ATOM 641 C C . PHE A 1 79 ? -9.232 0.509 -3.592 1.00 88.75 79 PHE A C 1
ATOM 643 O O . PHE A 1 79 ? -10.396 0.746 -3.264 1.00 88.75 79 PHE A O 1
ATOM 650 N N . ASP A 1 80 ? -8.490 1.355 -4.304 1.00 84.94 80 ASP A N 1
ATOM 651 C CA . ASP A 1 80 ? -9.057 2.524 -4.978 1.00 84.94 80 ASP A CA 1
ATOM 652 C C . ASP A 1 80 ? -10.051 2.090 -6.069 1.00 84.94 80 ASP A C 1
ATOM 654 O O . ASP A 1 80 ? -9.864 1.069 -6.738 1.00 84.94 80 ASP A O 1
ATOM 658 N N . GLY A 1 81 ? -11.102 2.883 -6.244 1.00 80.25 81 GLY A N 1
ATOM 659 C CA . GLY A 1 81 ? -12.049 2.805 -7.348 1.00 80.25 81 GLY A CA 1
ATOM 660 C C . GLY A 1 81 ? -11.797 3.902 -8.372 1.00 80.25 81 GLY A C 1
ATOM 661 O O . GLY A 1 81 ? -10.740 3.962 -8.996 1.00 80.25 81 GLY A O 1
ATOM 662 N N . GLN A 1 82 ? -12.799 4.755 -8.588 1.00 72.25 82 GLN A N 1
ATOM 663 C CA . GLN A 1 82 ? -12.744 5.772 -9.635 1.00 72.25 82 GLN A CA 1
ATOM 664 C C . GLN A 1 82 ? -11.902 6.991 -9.239 1.00 72.25 82 GLN A C 1
ATOM 666 O O . GLN A 1 82 ? -11.891 7.429 -8.086 1.00 72.25 82 GLN A O 1
ATOM 671 N N . ASP A 1 83 ? -11.261 7.602 -10.235 1.00 70.94 83 ASP A N 1
ATOM 672 C CA . ASP A 1 83 ? -10.566 8.873 -10.061 1.00 70.94 83 ASP A CA 1
ATOM 673 C C . ASP A 1 83 ? -11.555 10.001 -9.727 1.00 70.94 83 ASP A C 1
ATOM 675 O O . ASP A 1 83 ? -12.586 10.185 -10.380 1.00 70.94 83 ASP A O 1
ATOM 679 N N . LEU A 1 84 ? -11.211 10.830 -8.739 1.00 73.81 84 LEU A N 1
ATOM 680 C CA . LEU A 1 84 ? -11.996 12.019 -8.414 1.00 73.81 84 LEU A CA 1
ATOM 681 C C . LEU A 1 84 ? -11.783 13.128 -9.464 1.00 73.81 84 LEU A C 1
ATOM 683 O O . LEU A 1 84 ? -10.636 13.519 -9.707 1.00 73.81 84 LEU A O 1
ATOM 687 N N . PRO A 1 85 ? -12.852 13.756 -10.001 1.00 75.75 85 PRO A N 1
ATOM 688 C CA . PRO A 1 85 ? -12.726 14.867 -10.950 1.00 75.75 85 PRO A CA 1
ATOM 689 C C . PRO A 1 85 ? -11.876 16.030 -10.422 1.00 75.75 85 PRO A C 1
ATOM 691 O O . PRO A 1 85 ? -11.070 16.605 -11.149 1.00 75.75 85 PRO A O 1
ATOM 694 N N . ALA A 1 86 ? -11.987 16.327 -9.123 1.00 75.38 86 ALA A N 1
ATOM 695 C CA . ALA A 1 86 ? -11.214 17.376 -8.454 1.00 75.38 86 ALA A CA 1
ATOM 696 C C . ALA A 1 86 ? -9.691 17.122 -8.445 1.00 75.38 86 ALA A C 1
ATOM 698 O O . ALA A 1 86 ? -8.922 18.029 -8.137 1.00 75.38 86 ALA A O 1
ATOM 699 N N . LYS A 1 87 ? -9.250 15.900 -8.774 1.00 73.06 87 LYS A N 1
ATOM 700 C CA . LYS A 1 87 ? -7.853 15.446 -8.737 1.00 73.06 87 LYS A CA 1
ATOM 701 C C . LYS A 1 87 ? -7.247 15.219 -10.127 1.00 73.06 87 LYS A C 1
ATOM 703 O O . LYS A 1 87 ? -6.082 14.833 -10.224 1.00 73.06 87 LYS A O 1
ATOM 708 N N . GLN A 1 88 ? -7.986 15.520 -11.197 1.00 80.69 88 GLN A N 1
ATOM 709 C CA . GLN A 1 88 ? -7.557 15.276 -12.579 1.00 80.69 88 GLN A CA 1
ATOM 710 C C . GLN A 1 88 ? -6.241 15.967 -12.953 1.00 80.69 88 GLN A C 1
ATOM 712 O O . GLN A 1 88 ? -5.413 15.363 -13.628 1.00 80.69 88 GLN A O 1
ATOM 717 N N . GLU A 1 89 ? -6.011 17.206 -12.508 1.00 84.81 89 GLU A N 1
ATOM 718 C CA . GLU A 1 89 ? -4.779 17.934 -12.845 1.00 84.81 89 GLU A CA 1
ATOM 719 C C . GLU A 1 89 ? -3.534 17.307 -12.195 1.00 84.81 89 GLU A C 1
ATOM 721 O O . GLU A 1 89 ? -2.450 17.280 -12.775 1.00 84.81 89 GLU A O 1
ATOM 726 N N . GLU A 1 90 ? -3.660 16.781 -10.978 1.00 80.44 90 GLU A N 1
ATOM 727 C CA . GLU A 1 90 ? -2.540 16.100 -10.333 1.00 80.44 90 GLU A CA 1
ATOM 728 C C . GLU A 1 90 ? -2.342 14.698 -10.915 1.00 80.44 90 GLU A C 1
ATOM 730 O O . GLU A 1 90 ? -1.206 14.282 -11.148 1.00 80.44 90 GLU A O 1
ATOM 735 N N . ALA A 1 91 ? -3.436 13.990 -11.206 1.00 80.25 91 ALA A N 1
ATOM 736 C CA . ALA A 1 91 ? -3.393 12.701 -11.884 1.00 80.25 91 ALA A CA 1
ATOM 737 C C . ALA A 1 91 ? -2.711 12.813 -13.259 1.00 80.25 91 ALA A C 1
ATOM 739 O O . ALA A 1 91 ? -1.857 11.985 -13.585 1.00 80.25 91 ALA A O 1
ATOM 740 N N . SER A 1 92 ? -3.007 13.868 -14.029 1.00 84.75 92 SER A N 1
ATOM 741 C CA . SER A 1 92 ? -2.381 14.117 -15.330 1.00 84.75 92 SER A CA 1
ATOM 742 C C . SER A 1 92 ? -0.889 14.432 -15.207 1.00 84.75 92 SER A C 1
ATOM 744 O O . SER A 1 92 ? -0.092 13.851 -15.942 1.00 84.75 92 SER A O 1
ATOM 746 N N . LYS A 1 93 ? -0.475 15.248 -14.226 1.00 88.69 93 LYS A N 1
ATOM 747 C CA . LYS A 1 93 ? 0.952 15.496 -13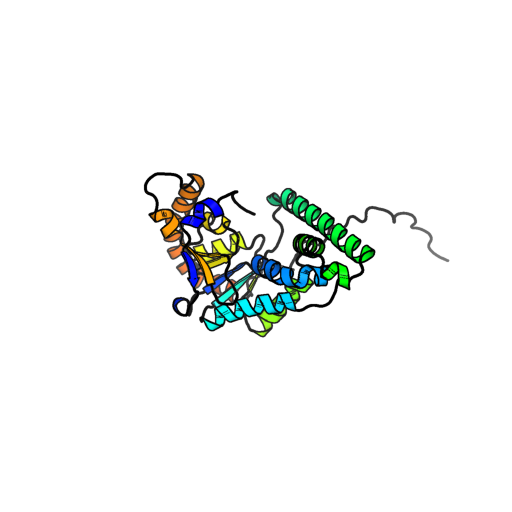.938 1.00 88.69 93 LYS A CA 1
ATOM 748 C C . LYS A 1 93 ? 1.690 14.210 -13.574 1.00 88.69 93 LYS A C 1
ATOM 750 O O . LYS A 1 93 ? 2.732 13.920 -14.154 1.00 88.69 93 LYS A O 1
ATOM 755 N N . ARG A 1 94 ? 1.131 13.391 -12.673 1.00 85.56 94 ARG A N 1
ATOM 756 C CA . ARG A 1 94 ? 1.726 12.090 -12.317 1.00 85.56 94 ARG A CA 1
ATOM 757 C C . ARG A 1 94 ? 1.801 11.152 -13.519 1.00 85.56 94 ARG A C 1
ATOM 759 O O . ARG A 1 94 ? 2.765 10.401 -13.640 1.00 85.56 94 ARG A O 1
ATOM 766 N N . ARG A 1 95 ? 0.795 11.166 -14.399 1.00 88.56 95 ARG A N 1
ATOM 767 C CA . ARG A 1 95 ? 0.800 10.387 -15.642 1.00 88.56 95 ARG A CA 1
ATOM 768 C C . ARG A 1 95 ? 1.937 10.830 -16.561 1.00 88.56 95 ARG A C 1
ATOM 770 O O . ARG A 1 95 ? 2.721 9.981 -16.968 1.00 88.56 95 ARG A O 1
ATOM 777 N N . GLN A 1 96 ? 2.074 12.132 -16.798 1.00 92.75 96 GLN A N 1
ATOM 778 C CA . GLN A 1 96 ? 3.145 12.681 -17.627 1.00 92.75 96 GLN A CA 1
ATOM 779 C C . GLN A 1 96 ? 4.534 12.322 -17.071 1.00 92.75 96 GLN A C 1
ATOM 781 O O . GLN A 1 96 ? 5.384 11.818 -17.799 1.00 92.75 96 GLN A O 1
ATOM 786 N N . GLU A 1 97 ? 4.761 12.506 -15.768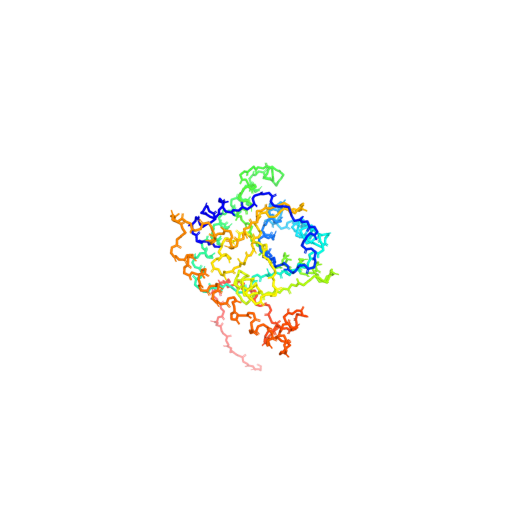 1.00 92.00 97 GLU A N 1
ATOM 787 C CA . GLU A 1 97 ? 6.042 12.169 -15.131 1.00 92.00 97 GLU A CA 1
ATOM 788 C C . GLU A 1 97 ? 6.395 10.677 -15.267 1.00 92.00 97 GLU A C 1
ATOM 790 O O . GLU A 1 97 ? 7.566 10.326 -15.453 1.00 92.00 97 GLU A O 1
ATOM 795 N N . ARG A 1 98 ? 5.393 9.791 -15.191 1.00 92.25 98 ARG A N 1
ATOM 796 C CA . ARG A 1 98 ? 5.573 8.346 -15.399 1.00 92.25 98 ARG A CA 1
ATOM 797 C C . ARG A 1 98 ? 5.922 8.023 -16.846 1.00 92.25 98 ARG A C 1
ATOM 799 O O . ARG A 1 98 ? 6.819 7.213 -17.065 1.00 92.25 98 ARG A O 1
ATOM 806 N N . GLU A 1 99 ? 5.240 8.637 -17.809 1.00 93.25 99 GLU A N 1
ATOM 807 C CA . GLU A 1 99 ? 5.500 8.454 -19.243 1.00 93.25 99 GLU A CA 1
ATOM 808 C C . GLU A 1 99 ? 6.930 8.898 -19.595 1.00 93.25 99 GLU A C 1
ATOM 810 O O . GLU A 1 99 ? 7.708 8.113 -20.137 1.00 93.25 99 GLU A O 1
ATOM 815 N N . GLU A 1 100 ? 7.355 10.079 -19.138 1.00 94.50 100 GLU A N 1
ATOM 816 C CA . GLU A 1 100 ? 8.728 10.561 -19.338 1.00 94.50 100 GLU A CA 1
ATOM 817 C C . GLU A 1 100 ? 9.784 9.655 -18.682 1.00 94.50 100 GLU A C 1
ATOM 819 O O . GLU A 1 100 ? 10.892 9.476 -19.202 1.00 94.50 100 GLU A O 1
ATOM 824 N N . ALA A 1 101 ? 9.487 9.104 -17.501 1.00 93.88 101 ALA A N 1
ATOM 825 C CA . ALA A 1 101 ? 10.373 8.161 -16.828 1.00 93.88 101 ALA A CA 1
ATOM 826 C C . ALA A 1 101 ? 10.442 6.819 -17.573 1.00 93.88 101 ALA A C 1
ATOM 828 O O . ALA A 1 101 ? 11.527 6.239 -17.681 1.00 93.88 101 ALA A O 1
ATOM 829 N N . ARG A 1 102 ? 9.316 6.349 -18.123 1.00 93.81 102 ARG A N 1
ATOM 830 C CA . ARG A 1 102 ? 9.227 5.125 -18.926 1.00 93.81 102 ARG A CA 1
ATOM 831 C C . ARG A 1 102 ? 10.077 5.239 -20.184 1.00 93.81 102 ARG A C 1
ATOM 833 O O . ARG A 1 102 ? 10.890 4.351 -20.438 1.00 93.81 102 ARG A O 1
ATOM 840 N N . ASP A 1 103 ? 9.962 6.343 -20.913 1.00 94.25 103 ASP A N 1
ATOM 841 C CA . ASP A 1 103 ? 10.723 6.565 -22.145 1.00 94.25 103 ASP A CA 1
ATOM 842 C C . ASP A 1 103 ? 12.232 6.534 -21.895 1.00 94.25 103 ASP A C 1
ATOM 844 O O . ASP A 1 103 ? 12.973 5.870 -22.621 1.00 94.25 103 ASP A O 1
ATOM 848 N N . LYS A 1 104 ? 12.692 7.145 -20.793 1.00 94.44 104 LYS A N 1
ATOM 849 C CA . LYS A 1 104 ? 14.105 7.103 -20.375 1.00 94.44 104 LYS A CA 1
ATOM 850 C C . LYS A 1 104 ? 14.599 5.677 -20.119 1.00 94.44 104 LYS A C 1
ATOM 852 O O . LYS A 1 104 ? 15.740 5.358 -20.455 1.00 94.44 104 LYS A O 1
ATOM 857 N N . VAL A 1 105 ? 13.767 4.819 -19.526 1.00 93.62 105 VAL A N 1
ATOM 858 C CA . VAL A 1 105 ? 14.110 3.412 -19.257 1.00 93.62 105 VAL A CA 1
ATOM 859 C C . VAL A 1 105 ? 14.189 2.613 -20.555 1.00 93.62 105 VAL A C 1
ATOM 861 O O . VAL A 1 105 ? 15.159 1.879 -20.759 1.00 93.62 105 VAL A O 1
ATOM 864 N N . LEU A 1 106 ? 13.211 2.780 -21.448 1.00 92.56 106 LEU A N 1
ATOM 865 C CA . LEU A 1 106 ? 13.173 2.086 -22.736 1.00 92.56 106 LEU A CA 1
ATOM 866 C C . LEU A 1 106 ? 14.339 2.511 -23.639 1.00 92.56 106 LEU A C 1
ATOM 868 O O . LEU A 1 106 ? 14.996 1.663 -24.242 1.00 92.56 106 LEU A O 1
ATOM 872 N N . ASP A 1 107 ? 14.668 3.803 -23.674 1.00 93.69 107 ASP A N 1
ATOM 873 C CA . ASP A 1 107 ? 15.844 4.313 -24.381 1.00 93.69 107 ASP A CA 1
ATOM 874 C C . ASP A 1 107 ? 17.154 3.735 -23.844 1.00 93.69 107 ASP A C 1
ATOM 876 O O . ASP A 1 107 ? 18.048 3.389 -24.621 1.00 93.69 107 ASP A O 1
ATOM 880 N N . ALA A 1 108 ? 17.288 3.625 -22.521 1.00 91.81 108 ALA A N 1
ATOM 881 C CA . ALA A 1 108 ? 18.475 3.049 -21.905 1.00 91.81 108 ALA A CA 1
ATOM 882 C C . ALA A 1 108 ? 18.602 1.545 -22.195 1.00 91.81 108 ALA A C 1
ATOM 884 O O . ALA A 1 108 ? 19.698 1.091 -22.526 1.00 91.81 108 ALA A O 1
ATOM 885 N N . SER A 1 109 ? 17.495 0.792 -22.143 1.00 91.88 109 SER A N 1
ATOM 886 C CA . SER A 1 109 ? 17.448 -0.621 -22.555 1.00 91.88 109 SER A CA 1
ATOM 887 C C . SER A 1 109 ? 17.904 -0.785 -24.010 1.00 91.88 109 SER A C 1
ATOM 889 O O . SER A 1 109 ? 18.814 -1.574 -24.271 1.00 91.88 109 SER A O 1
ATOM 891 N N . ARG A 1 110 ? 17.397 0.043 -24.937 1.00 92.19 110 ARG A N 1
ATOM 892 C CA . ARG A 1 110 ? 17.813 0.028 -26.353 1.00 92.19 110 ARG A CA 1
ATOM 893 C C . ARG A 1 110 ? 19.307 0.305 -26.552 1.00 92.19 110 ARG A C 1
ATOM 895 O O . ARG A 1 110 ? 19.931 -0.319 -27.405 1.00 92.19 110 ARG A O 1
ATOM 902 N N . LYS A 1 111 ? 19.888 1.242 -25.793 1.00 92.81 111 LYS A N 1
ATOM 903 C CA . LYS A 1 111 ? 21.293 1.674 -25.953 1.00 92.81 111 LYS A CA 1
ATOM 904 C C . LYS A 1 111 ? 22.304 0.739 -25.288 1.00 92.81 111 LYS A C 1
ATOM 906 O O . LYS A 1 111 ? 23.382 0.521 -25.832 1.00 92.81 111 LYS A O 1
ATOM 911 N N . LEU A 1 112 ? 21.994 0.241 -24.092 1.00 90.31 112 LEU A N 1
ATOM 912 C CA . LEU A 1 112 ? 22.925 -0.534 -23.262 1.00 90.31 112 LEU A CA 1
ATOM 913 C C . LEU A 1 112 ? 22.724 -2.050 -23.396 1.00 90.31 112 LEU A C 1
ATOM 915 O O . LEU A 1 112 ? 23.624 -2.815 -23.038 1.00 90.31 112 LEU A O 1
ATOM 919 N N . GLY A 1 113 ? 21.560 -2.472 -23.894 1.00 89.81 113 GLY A N 1
ATOM 920 C CA . GLY A 1 113 ? 21.065 -3.839 -23.799 1.00 89.81 113 GLY A CA 1
ATOM 921 C C . GLY A 1 113 ? 20.504 -4.149 -22.407 1.00 89.81 113 GLY A C 1
ATOM 922 O O . GLY A 1 113 ? 20.989 -3.639 -21.392 1.00 89.81 113 GLY A O 1
ATOM 923 N N . ASP A 1 114 ? 19.504 -5.032 -22.357 1.00 85.50 114 ASP A N 1
ATOM 924 C CA . ASP A 1 114 ? 18.729 -5.345 -21.147 1.00 85.50 114 ASP A CA 1
ATOM 925 C C . ASP A 1 114 ? 19.579 -5.693 -19.922 1.00 85.50 114 ASP A C 1
ATOM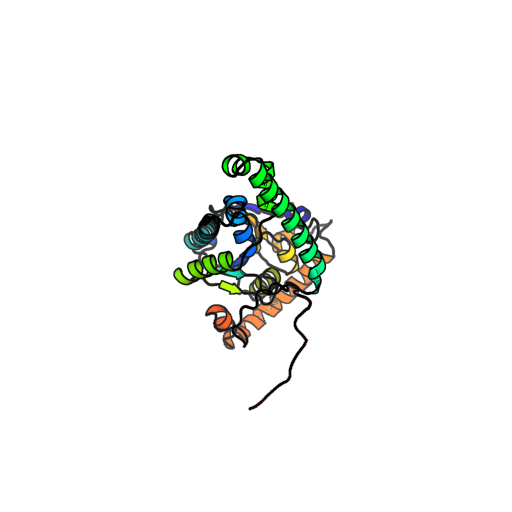 927 O O . ASP A 1 114 ? 19.320 -5.201 -18.828 1.00 85.50 114 ASP A O 1
ATOM 931 N N . GLY A 1 115 ? 20.618 -6.517 -20.088 1.00 88.00 115 GLY A N 1
ATOM 932 C CA . GLY A 1 115 ? 21.444 -6.957 -18.962 1.00 88.00 115 GLY A CA 1
ATOM 933 C C . GLY A 1 115 ? 22.191 -5.809 -18.278 1.00 88.00 115 GLY A C 1
ATOM 934 O O . GLY A 1 115 ? 22.236 -5.743 -17.053 1.00 88.00 115 GLY A O 1
ATOM 935 N N . ARG A 1 116 ? 22.754 -4.876 -19.057 1.00 89.75 116 ARG A N 1
ATOM 936 C CA . ARG A 1 116 ? 23.483 -3.720 -18.506 1.00 89.75 116 ARG A CA 1
ATOM 937 C C . ARG A 1 116 ? 22.525 -2.652 -17.994 1.00 89.75 116 ARG A C 1
ATOM 939 O O . ARG A 1 116 ? 22.768 -2.101 -16.927 1.00 89.75 116 ARG A O 1
ATOM 946 N N . ALA A 1 117 ? 21.432 -2.400 -18.712 1.00 90.00 117 ALA A N 1
ATOM 947 C CA . ALA A 1 117 ? 20.405 -1.455 -18.285 1.00 90.00 117 ALA A CA 1
ATOM 948 C C . ALA A 1 117 ? 19.738 -1.885 -16.966 1.00 90.00 117 ALA A C 1
ATOM 950 O O . ALA A 1 117 ? 19.512 -1.045 -16.101 1.00 90.00 117 ALA A O 1
ATOM 951 N N . ALA A 1 118 ? 19.506 -3.186 -16.760 1.00 87.62 118 ALA A N 1
ATOM 952 C CA . ALA A 1 118 ? 18.965 -3.711 -15.507 1.00 87.62 118 ALA A CA 1
ATOM 953 C C . ALA A 1 118 ? 19.870 -3.444 -14.288 1.00 87.62 118 ALA A C 1
ATOM 955 O O . ALA A 1 118 ? 19.368 -3.334 -13.173 1.00 87.62 118 ALA A O 1
ATOM 956 N N . LEU A 1 119 ? 21.186 -3.323 -14.474 1.00 90.75 119 LEU A N 1
ATOM 957 C CA . LEU A 1 119 ? 22.141 -3.067 -13.388 1.00 90.75 119 LEU A CA 1
ATOM 958 C C . LEU A 1 119 ? 22.434 -1.571 -13.182 1.00 90.75 119 LEU A C 1
ATOM 960 O O . LEU A 1 119 ? 23.083 -1.201 -12.203 1.00 90.75 119 LEU A O 1
ATOM 964 N N . ASP A 1 120 ? 21.970 -0.705 -14.084 1.00 93.62 120 ASP A N 1
ATOM 965 C CA . ASP A 1 120 ? 22.216 0.731 -14.006 1.00 93.62 120 ASP A CA 1
ATOM 966 C C . ASP A 1 120 ? 21.302 1.400 -12.964 1.00 93.62 120 ASP A C 1
ATOM 968 O O . ASP A 1 120 ? 20.073 1.327 -13.018 1.00 93.62 120 ASP A O 1
ATOM 972 N N . ILE A 1 121 ? 21.915 2.101 -12.008 1.00 92.12 121 ILE A N 1
ATOM 973 C CA . ILE A 1 121 ? 21.221 2.740 -10.880 1.00 92.12 121 ILE A CA 1
ATOM 974 C C . ILE A 1 121 ? 20.229 3.816 -11.350 1.00 92.12 121 ILE A C 1
ATOM 976 O O . ILE A 1 121 ? 19.166 3.982 -10.750 1.00 92.12 121 ILE A O 1
ATOM 980 N N . ASN A 1 122 ? 20.555 4.574 -12.399 1.00 92.88 122 ASN A N 1
ATOM 981 C CA . ASN A 1 122 ? 19.673 5.618 -12.918 1.00 92.88 122 ASN A CA 1
ATOM 982 C C . ASN A 1 122 ? 18.500 5.013 -13.688 1.00 92.88 122 ASN A C 1
ATOM 984 O O . ASN A 1 122 ? 17.384 5.530 -13.595 1.00 92.88 122 ASN A O 1
ATOM 988 N N . VAL A 1 123 ? 18.729 3.911 -14.403 1.00 92.56 123 VAL A N 1
ATOM 989 C CA . VAL A 1 123 ? 17.655 3.149 -15.048 1.00 92.56 123 VAL A CA 1
ATOM 990 C C . VAL A 1 123 ? 16.707 2.592 -13.995 1.00 92.56 123 VAL A C 1
ATOM 992 O O . VAL A 1 123 ? 15.510 2.826 -14.102 1.00 92.56 123 VAL A O 1
ATOM 995 N N . GLN A 1 124 ? 17.218 1.968 -12.930 1.00 92.62 124 GLN A N 1
ATOM 996 C CA . GLN A 1 124 ? 16.380 1.455 -11.839 1.00 92.62 124 GLN A CA 1
ATOM 997 C C . GLN A 1 124 ? 15.568 2.563 -11.155 1.00 92.62 124 GLN A C 1
ATOM 999 O O . GLN A 1 124 ? 14.367 2.411 -10.945 1.00 92.62 124 GLN A O 1
ATOM 1004 N N . LYS A 1 125 ? 16.176 3.726 -10.886 1.00 93.00 125 LYS A N 1
ATOM 1005 C CA . LYS A 1 125 ? 15.458 4.881 -10.321 1.00 93.00 125 LYS A CA 1
ATOM 1006 C C . LYS A 1 125 ? 14.327 5.377 -11.222 1.00 93.00 125 LYS A C 1
ATOM 1008 O O . LYS A 1 125 ? 13.250 5.687 -10.720 1.00 93.00 125 LYS A O 1
ATOM 1013 N N . ASN A 1 126 ? 14.562 5.491 -12.531 1.00 93.44 126 ASN A N 1
ATOM 1014 C CA . ASN A 1 126 ? 13.505 5.883 -13.468 1.00 93.44 126 ASN A CA 1
ATOM 1015 C C . ASN A 1 126 ? 12.459 4.774 -13.620 1.00 93.44 126 ASN A C 1
ATOM 1017 O O . ASN A 1 126 ? 11.276 5.084 -13.708 1.00 93.44 126 ASN A O 1
ATOM 1021 N N . ALA A 1 127 ? 12.863 3.504 -13.547 1.00 93.44 127 ALA A N 1
ATOM 1022 C CA . ALA A 1 127 ? 11.941 2.381 -13.585 1.00 93.44 127 ALA A CA 1
ATOM 1023 C C . ALA A 1 127 ? 10.954 2.440 -12.418 1.00 93.44 127 ALA A C 1
ATOM 1025 O O . ALA A 1 127 ? 9.752 2.351 -12.635 1.00 93.44 127 ALA A O 1
ATOM 1026 N N . THR A 1 128 ? 11.434 2.699 -11.198 1.00 93.06 128 THR A N 1
ATOM 1027 C CA . THR A 1 128 ? 10.563 2.888 -10.029 1.00 93.06 128 THR A CA 1
ATOM 1028 C C . THR A 1 128 ? 9.589 4.056 -10.201 1.00 93.06 128 THR A C 1
ATOM 1030 O O . THR A 1 128 ? 8.429 3.949 -9.814 1.00 93.06 128 THR A O 1
ATOM 1033 N N . LYS A 1 129 ? 10.028 5.168 -10.804 1.00 92.69 129 LYS A N 1
ATOM 1034 C CA . LYS A 1 129 ? 9.157 6.326 -11.075 1.00 92.69 129 LYS A CA 1
ATOM 1035 C C . LYS A 1 129 ? 8.098 6.044 -12.138 1.00 92.69 129 LYS A C 1
ATOM 1037 O O . LYS A 1 129 ? 7.023 6.622 -12.075 1.00 92.69 129 LYS A O 1
ATOM 1042 N N . ALA A 1 130 ? 8.403 5.176 -13.096 1.00 93.50 130 ALA A N 1
ATOM 1043 C CA . ALA A 1 130 ? 7.535 4.845 -14.218 1.00 93.50 130 ALA A CA 1
ATOM 1044 C C . ALA A 1 130 ? 6.470 3.782 -13.893 1.00 93.50 130 ALA A C 1
ATOM 1046 O O . ALA A 1 130 ? 5.654 3.463 -14.756 1.00 93.50 130 ALA A O 1
ATOM 1047 N N . ILE A 1 131 ? 6.460 3.222 -12.676 1.00 92.25 131 ILE A N 1
ATOM 1048 C CA . ILE A 1 131 ? 5.497 2.185 -12.284 1.00 92.25 131 ILE A CA 1
ATOM 1049 C C . ILE A 1 131 ? 4.063 2.724 -12.404 1.00 92.25 131 ILE A C 1
ATOM 1051 O O . ILE A 1 131 ? 3.658 3.643 -11.685 1.00 92.25 131 ILE A O 1
ATOM 1055 N N . LYS A 1 132 ? 3.279 2.080 -13.270 1.00 90.56 132 LYS A N 1
ATOM 1056 C CA . LYS A 1 132 ? 1.814 2.132 -13.301 1.00 90.56 132 LYS A CA 1
ATOM 1057 C C . LYS A 1 132 ? 1.315 0.782 -12.795 1.00 90.56 132 LYS A C 1
ATOM 1059 O O . LYS A 1 132 ? 1.724 -0.248 -13.321 1.00 90.56 132 LYS A O 1
ATOM 1064 N N . ILE A 1 133 ? 0.461 0.792 -11.778 1.00 89.50 133 ILE A N 1
ATOM 1065 C CA . ILE A 1 133 ? -0.236 -0.422 -11.352 1.00 89.50 133 ILE A CA 1
ATOM 1066 C C . ILE A 1 133 ? -1.259 -0.763 -12.437 1.00 89.50 133 ILE A C 1
ATOM 1068 O O . ILE A 1 133 ? -2.106 0.068 -12.762 1.00 89.50 133 ILE A O 1
ATOM 1072 N N . SER A 1 134 ? -1.120 -1.935 -13.055 1.00 86.69 134 SER A N 1
ATOM 1073 C CA . SER A 1 134 ? -2.021 -2.392 -14.115 1.00 86.69 134 SER A CA 1
ATOM 1074 C C . SER A 1 134 ? -3.201 -3.177 -13.548 1.00 86.69 134 SER A C 1
ATOM 1076 O O . SER A 1 134 ? -3.142 -3.698 -12.432 1.00 86.69 134 SER A O 1
ATOM 1078 N N . VAL A 1 135 ? -4.255 -3.309 -14.355 1.00 83.12 135 VAL A N 1
ATOM 1079 C CA . VAL A 1 135 ? -5.418 -4.150 -14.038 1.00 83.12 135 VAL A CA 1
ATOM 1080 C C . VAL A 1 135 ? -4.990 -5.597 -13.784 1.00 83.12 135 VAL A C 1
ATOM 1082 O O . VAL A 1 135 ? -5.363 -6.172 -12.770 1.00 83.12 135 VAL A O 1
ATOM 1085 N N . GLU A 1 136 ? -4.106 -6.143 -14.621 1.00 85.38 136 GLU A N 1
ATOM 1086 C CA . GLU A 1 136 ? -3.565 -7.499 -14.456 1.00 85.38 136 GLU A CA 1
ATOM 1087 C C . GLU A 1 136 ? -2.884 -7.692 -13.087 1.00 85.38 136 GLU A C 1
ATOM 1089 O O . GLU A 1 136 ? -3.072 -8.709 -12.421 1.00 85.38 136 GLU A O 1
ATOM 1094 N N . MET A 1 137 ? -2.113 -6.702 -12.618 1.00 89.38 137 MET A N 1
ATOM 1095 C CA . MET A 1 137 ? -1.492 -6.772 -11.292 1.00 89.38 137 MET A CA 1
ATOM 1096 C C . MET A 1 137 ? -2.543 -6.825 -10.179 1.00 89.38 137 MET A C 1
ATOM 1098 O O . MET A 1 137 ? -2.377 -7.589 -9.228 1.00 89.38 137 MET A O 1
ATOM 1102 N N . ILE A 1 138 ? -3.610 -6.028 -10.295 1.00 88.44 138 ILE A N 1
ATOM 1103 C CA . ILE A 1 138 ? -4.729 -6.023 -9.344 1.00 88.44 138 ILE A CA 1
ATOM 1104 C C . ILE A 1 138 ? -5.419 -7.390 -9.359 1.00 88.44 138 ILE A C 1
ATOM 1106 O O . ILE A 1 138 ? -5.560 -8.011 -8.309 1.00 88.44 138 ILE A O 1
ATOM 1110 N N . GLU A 1 139 ? -5.785 -7.902 -10.533 1.00 86.12 139 GLU A N 1
ATOM 1111 C CA . GLU A 1 139 ? -6.471 -9.189 -10.695 1.00 86.12 139 GLU A CA 1
ATOM 1112 C C . GLU A 1 139 ? -5.693 -10.349 -10.076 1.00 86.12 139 GLU A C 1
ATOM 1114 O O . GLU A 1 139 ? -6.274 -11.187 -9.385 1.00 86.12 139 GLU A O 1
ATOM 1119 N N . ARG A 1 140 ? -4.369 -10.372 -10.258 1.00 92.00 140 ARG A N 1
ATOM 1120 C CA . ARG A 1 140 ? -3.495 -11.398 -9.675 1.00 92.00 140 ARG A CA 1
ATOM 1121 C C . ARG A 1 140 ? -3.474 -11.355 -8.148 1.00 92.00 140 ARG A C 1
ATOM 1123 O O . ARG A 1 140 ? -3.430 -12.408 -7.515 1.00 92.00 140 ARG A O 1
ATOM 1130 N N . ILE A 1 141 ? -3.534 -10.166 -7.550 1.00 93.44 141 ILE A N 1
ATOM 1131 C CA . ILE A 1 141 ? -3.644 -10.017 -6.093 1.00 93.44 141 ILE A CA 1
ATOM 1132 C C . ILE A 1 141 ? -5.043 -10.412 -5.621 1.00 93.44 141 ILE A C 1
ATOM 1134 O O . ILE A 1 141 ? -5.161 -11.177 -4.669 1.00 93.44 141 ILE A O 1
ATOM 1138 N N . LEU A 1 142 ? -6.101 -9.962 -6.299 1.00 86.62 142 LEU A N 1
ATOM 1139 C CA . LEU A 1 142 ? -7.478 -10.331 -5.962 1.00 86.62 142 LEU A CA 1
ATOM 1140 C C . LEU A 1 142 ? -7.691 -11.848 -6.023 1.00 86.62 142 LEU A C 1
ATOM 1142 O O . LEU A 1 142 ? -8.361 -12.405 -5.158 1.00 86.62 142 LEU A O 1
ATOM 1146 N N . ALA A 1 143 ? -7.108 -12.528 -7.011 1.00 87.81 143 ALA A N 1
ATOM 1147 C CA . ALA A 1 143 ? -7.136 -13.984 -7.098 1.00 87.81 143 ALA A CA 1
ATOM 1148 C C . ALA A 1 143 ? -6.485 -14.639 -5.866 1.00 87.81 143 ALA A C 1
ATOM 1150 O O . ALA A 1 143 ? -7.104 -15.502 -5.246 1.00 87.81 143 ALA A O 1
ATOM 1151 N N . ALA A 1 144 ? -5.297 -14.175 -5.464 1.00 93.06 144 ALA A N 1
ATOM 1152 C CA . ALA A 1 144 ? -4.600 -14.684 -4.282 1.00 93.06 144 ALA A CA 1
ATOM 1153 C C . ALA A 1 144 ? -5.367 -14.413 -2.972 1.00 93.06 144 ALA A C 1
ATOM 1155 O O . ALA A 1 144 ? -5.422 -15.274 -2.094 1.00 93.06 144 ALA A O 1
ATOM 1156 N N . LEU A 1 145 ? -5.997 -13.241 -2.839 1.00 90.88 145 LEU A N 1
ATOM 1157 C CA . LEU A 1 145 ? -6.832 -12.907 -1.680 1.00 90.88 145 LEU A CA 1
ATOM 1158 C C . LEU A 1 145 ? -8.075 -13.804 -1.599 1.00 90.88 145 LEU A C 1
ATOM 1160 O O . LEU A 1 145 ? -8.387 -14.307 -0.520 1.00 90.88 145 LEU A O 1
ATOM 1164 N N . ARG A 1 146 ? -8.748 -14.054 -2.732 1.00 88.38 146 ARG A N 1
ATOM 1165 C CA . ARG A 1 146 ? -9.914 -14.952 -2.808 1.00 88.38 146 ARG A CA 1
ATOM 1166 C C . ARG A 1 146 ? -9.560 -16.389 -2.443 1.00 88.38 146 ARG A C 1
ATOM 1168 O O . ARG A 1 146 ? -10.302 -17.014 -1.696 1.00 88.38 146 ARG A O 1
ATOM 1175 N N . GLU A 1 147 ? -8.432 -16.900 -2.933 1.00 91.81 147 GLU A N 1
ATOM 1176 C CA . GLU A 1 147 ? -7.976 -18.265 -2.634 1.00 91.81 147 GLU A CA 1
ATOM 1177 C C . GLU A 1 147 ? -7.782 -18.494 -1.126 1.00 91.81 147 GLU A C 1
ATOM 1179 O O . GLU A 1 147 ? -8.070 -19.572 -0.607 1.00 91.81 147 GLU A O 1
ATOM 1184 N N . LEU A 1 148 ? -7.353 -17.456 -0.407 1.00 88.12 148 LEU A N 1
ATOM 1185 C CA . LEU A 1 148 ? -7.125 -17.497 1.036 1.00 88.12 148 LEU A CA 1
ATOM 1186 C C . LEU A 1 148 ? -8.313 -17.001 1.873 1.00 88.12 148 LEU A C 1
ATOM 1188 O O . LEU A 1 148 ? -8.192 -16.936 3.095 1.00 88.12 148 LEU A O 1
ATOM 1192 N N . ASN A 1 149 ? -9.449 -16.678 1.246 1.00 90.25 149 ASN A N 1
ATOM 1193 C CA . ASN A 1 149 ? -10.630 -16.100 1.899 1.00 90.25 149 ASN A CA 1
ATOM 1194 C C . ASN A 1 149 ? -10.307 -14.838 2.722 1.00 90.25 149 ASN A C 1
ATOM 1196 O O . ASN A 1 149 ? -10.786 -14.675 3.844 1.00 90.25 149 ASN A O 1
ATOM 1200 N N . ILE A 1 150 ? -9.467 -13.956 2.177 1.00 90.69 150 ILE A N 1
ATOM 1201 C CA . ILE A 1 150 ? -9.151 -12.666 2.793 1.00 90.69 150 ILE A CA 1
ATOM 1202 C C . ILE A 1 150 ? -10.185 -11.630 2.367 1.00 90.69 150 ILE A C 1
ATOM 1204 O O . ILE A 1 150 ? -10.465 -11.482 1.179 1.00 90.69 150 ILE A O 1
ATOM 1208 N N . GLU A 1 151 ? -10.726 -10.899 3.341 1.00 89.50 151 GLU A N 1
ATOM 1209 C CA . GLU A 1 151 ? -11.707 -9.840 3.111 1.00 89.50 151 GLU A CA 1
ATOM 1210 C C . GLU A 1 151 ? -11.074 -8.675 2.330 1.00 89.50 151 GLU A C 1
ATOM 1212 O O . GLU A 1 151 ? -10.017 -8.146 2.696 1.00 89.50 151 GLU A O 1
ATOM 1217 N N . PHE A 1 152 ? -11.732 -8.245 1.253 1.00 90.31 152 PHE A N 1
ATOM 1218 C CA . PHE A 1 152 ? -11.343 -7.056 0.502 1.00 90.31 152 PHE A CA 1
ATOM 1219 C C . PHE A 1 152 ? -12.559 -6.316 -0.055 1.00 90.31 152 PHE A C 1
ATOM 1221 O O . PHE A 1 152 ? -13.611 -6.910 -0.281 1.00 90.31 152 PHE A O 1
ATOM 1228 N N . MET A 1 153 ? -12.394 -5.023 -0.332 1.00 87.31 153 MET A N 1
ATOM 1229 C CA . MET A 1 153 ? -13.397 -4.209 -1.016 1.00 87.31 153 MET A CA 1
ATOM 1230 C C . MET A 1 153 ? -12.750 -3.179 -1.942 1.00 87.31 153 MET A C 1
ATOM 1232 O O . MET A 1 153 ? -11.593 -2.795 -1.765 1.00 87.31 153 MET A O 1
ATOM 1236 N N . VAL A 1 154 ? -13.527 -2.699 -2.907 1.00 83.75 154 VAL A N 1
ATOM 1237 C CA . VAL A 1 154 ? -13.155 -1.577 -3.774 1.00 83.75 154 VAL A CA 1
ATOM 1238 C C . VAL A 1 154 ? -13.919 -0.348 -3.291 1.00 83.75 154 VAL A C 1
ATOM 1240 O O . VAL A 1 154 ? -15.144 -0.387 -3.160 1.00 83.75 154 VAL A O 1
ATOM 1243 N N . ALA A 1 155 ? -13.201 0.726 -2.977 1.00 82.56 155 ALA A N 1
ATOM 1244 C CA . ALA A 1 155 ? -13.805 2.002 -2.629 1.00 82.56 155 ALA A CA 1
ATOM 1245 C C . ALA A 1 155 ? -14.540 2.584 -3.851 1.00 82.56 155 ALA A C 1
ATOM 1247 O O . ALA A 1 155 ? -14.138 2.341 -4.984 1.00 82.56 155 ALA A O 1
ATOM 1248 N N . PRO A 1 156 ? -15.599 3.387 -3.668 1.00 76.31 156 PRO A N 1
ATOM 1249 C CA . PRO A 1 156 ? -16.260 4.044 -4.798 1.00 76.31 156 PRO A CA 1
ATOM 1250 C C . PRO A 1 156 ? -15.324 5.030 -5.520 1.00 76.31 156 PRO A C 1
ATOM 1252 O O . PRO A 1 156 ? -15.382 5.160 -6.740 1.00 76.31 156 PRO A O 1
ATOM 1255 N N . TYR A 1 157 ? -14.444 5.686 -4.758 1.00 82.00 157 TYR A N 1
ATOM 1256 C CA . TYR A 1 157 ? -13.395 6.574 -5.253 1.00 82.00 157 TYR A CA 1
ATOM 1257 C C . TYR A 1 157 ? -12.080 6.241 -4.539 1.00 82.00 157 TYR A C 1
ATOM 1259 O O . TYR A 1 157 ? -1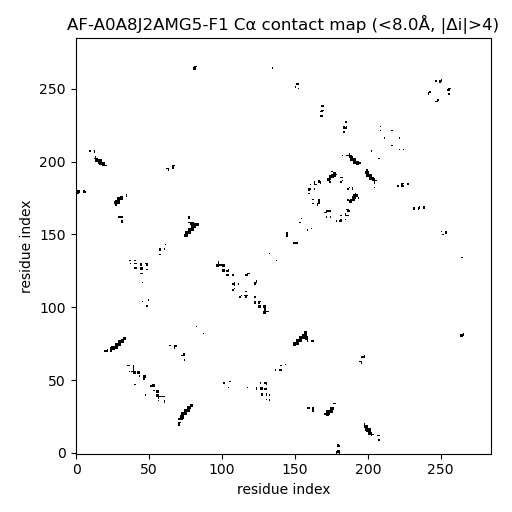1.512 5.189 -4.785 1.00 82.00 157 TYR A O 1
ATOM 1267 N N . GLU A 1 158 ? -11.618 7.064 -3.599 1.00 83.81 158 GLU A N 1
ATOM 1268 C CA . GLU A 1 158 ? -10.343 6.833 -2.910 1.00 83.81 158 GLU A CA 1
ATOM 1269 C C . GLU A 1 158 ? -10.483 5.917 -1.687 1.00 83.81 158 GLU A C 1
ATOM 1271 O O . GLU A 1 158 ? -11.407 6.068 -0.875 1.00 83.81 158 GLU A O 1
ATOM 1276 N N . SER A 1 159 ? -9.520 5.012 -1.513 1.00 88.81 159 SER A N 1
ATOM 1277 C CA . SER A 1 159 ? -9.417 4.114 -0.366 1.00 88.81 159 SER A CA 1
ATOM 1278 C C . SER A 1 159 ? -9.270 4.878 0.942 1.00 88.81 159 SER A C 1
ATOM 1280 O O . SER A 1 159 ? -9.807 4.428 1.949 1.00 88.81 159 SER A O 1
ATOM 1282 N N . ASP A 1 160 ? -8.626 6.048 0.940 1.00 87.62 160 ASP A N 1
ATOM 1283 C CA . ASP A 1 160 ? -8.431 6.866 2.145 1.00 87.62 160 ASP A CA 1
ATOM 1284 C C . ASP A 1 160 ? -9.760 7.245 2.806 1.00 87.62 160 ASP A C 1
ATOM 1286 O O . ASP A 1 160 ? -9.943 7.094 4.017 1.00 87.62 160 ASP A O 1
ATOM 1290 N N . ALA A 1 161 ? -10.723 7.693 1.996 1.00 84.25 161 ALA A N 1
ATOM 1291 C CA . ALA A 1 161 ? -12.044 8.076 2.477 1.00 84.25 161 ALA A CA 1
ATOM 1292 C C . ALA A 1 161 ? -12.820 6.860 3.002 1.00 84.25 161 ALA A C 1
ATOM 1294 O O . ALA A 1 161 ? -13.478 6.944 4.042 1.00 84.25 161 ALA A O 1
ATOM 1295 N N . GLN A 1 162 ? -12.714 5.720 2.313 1.00 85.88 162 GLN A N 1
ATOM 1296 C CA . GLN A 1 162 ? -13.370 4.479 2.720 1.00 85.88 162 GLN A CA 1
ATOM 1297 C C . GLN A 1 162 ? -12.777 3.927 4.023 1.00 85.88 162 GLN A C 1
ATOM 1299 O O . GLN A 1 162 ? -13.519 3.593 4.944 1.00 85.88 162 GLN A O 1
ATOM 1304 N N . LEU A 1 163 ? -11.448 3.877 4.134 1.00 90.38 163 LEU A N 1
ATOM 1305 C CA . LEU A 1 163 ? -10.722 3.464 5.336 1.00 90.38 163 LEU A CA 1
ATOM 1306 C C . LEU A 1 163 ? -11.113 4.327 6.533 1.00 90.38 163 LEU A C 1
ATOM 1308 O O . LEU A 1 163 ? -11.431 3.802 7.601 1.00 90.38 163 LEU A O 1
ATOM 1312 N N . ALA A 1 164 ? -11.155 5.645 6.346 1.00 86.31 164 ALA A N 1
ATOM 1313 C CA . ALA A 1 164 ? -11.544 6.551 7.410 1.00 86.31 164 ALA A CA 1
ATOM 1314 C C . ALA A 1 164 ? -13.009 6.403 7.818 1.00 86.31 164 ALA A C 1
ATOM 1316 O O . ALA A 1 164 ? -13.309 6.392 9.012 1.00 86.31 164 ALA A O 1
ATOM 1317 N N . TYR A 1 165 ? -13.922 6.238 6.859 1.00 83.88 165 TYR A N 1
ATOM 1318 C CA . TYR A 1 165 ? -15.323 5.943 7.154 1.00 83.88 165 TYR A CA 1
ATOM 1319 C C . TYR A 1 165 ? -15.458 4.664 7.993 1.00 83.88 165 TYR A C 1
ATOM 1321 O O . TYR A 1 165 ? -16.088 4.685 9.049 1.00 83.88 165 TYR A O 1
ATOM 1329 N N . LEU A 1 166 ? -14.795 3.582 7.580 1.00 84.12 166 LEU A N 1
ATOM 1330 C CA . LEU A 1 166 ? -14.815 2.300 8.282 1.00 84.12 166 LEU A CA 1
ATOM 1331 C C . LEU A 1 166 ? -14.197 2.374 9.691 1.00 84.12 166 LEU A C 1
ATOM 1333 O O . LEU A 1 166 ? -14.672 1.715 10.616 1.00 84.12 166 LEU A O 1
ATOM 1337 N N . CYS A 1 167 ? -13.161 3.191 9.885 1.00 85.62 167 CYS A N 1
ATOM 1338 C CA . CYS A 1 167 ? -12.633 3.485 11.216 1.00 85.62 167 CYS A CA 1
ATOM 1339 C C . CYS A 1 167 ? -13.627 4.262 12.077 1.00 85.62 167 CYS A C 1
ATOM 1341 O O . CYS A 1 167 ? -13.810 3.929 13.245 1.00 85.62 167 CYS A O 1
ATOM 1343 N N . ARG A 1 168 ? -14.278 5.283 11.512 1.00 78.31 168 ARG A N 1
ATOM 1344 C CA . ARG A 1 168 ? -15.227 6.130 12.242 1.00 78.31 168 ARG A CA 1
ATOM 1345 C C . ARG A 1 168 ? -16.440 5.353 12.722 1.00 78.31 168 ARG A C 1
ATOM 1347 O O . ARG A 1 168 ? -16.859 5.566 13.852 1.00 78.31 168 ARG A O 1
ATOM 1354 N N . ILE A 1 169 ? -16.955 4.435 11.906 1.00 79.81 169 ILE A N 1
ATOM 1355 C CA . ILE A 1 169 ? -18.047 3.547 12.320 1.00 79.81 169 ILE A CA 1
ATOM 1356 C C . ILE A 1 169 ? -17.579 2.444 13.284 1.00 79.81 169 ILE A C 1
ATOM 1358 O O . ILE A 1 169 ? -18.385 1.650 13.727 1.00 79.81 169 ILE A O 1
ATOM 1362 N N . GLY A 1 170 ? -16.293 2.352 13.637 1.00 81.12 170 GLY A N 1
ATOM 1363 C CA . GLY A 1 170 ? -15.796 1.331 14.569 1.00 81.12 170 GLY A CA 1
ATOM 1364 C C . GLY A 1 170 ? -15.659 -0.068 13.962 1.00 81.12 170 GLY A C 1
ATOM 1365 O O . GLY A 1 170 ? -15.364 -1.026 14.677 1.00 81.12 170 GLY A O 1
ATOM 1366 N N . TYR A 1 171 ? -15.818 -0.194 12.644 1.00 84.69 171 TYR A N 1
ATOM 1367 C CA . TYR A 1 171 ? -15.596 -1.445 11.928 1.00 84.69 171 TYR A CA 1
ATOM 1368 C C . TYR A 1 171 ? -14.100 -1.818 11.890 1.00 84.69 171 TYR A C 1
ATOM 1370 O O . TYR A 1 171 ? -13.729 -2.983 12.057 1.00 84.69 171 TYR A O 1
ATOM 1378 N N . LEU A 1 172 ? -13.223 -0.818 11.744 1.00 90.75 172 LEU A N 1
ATOM 1379 C CA . LEU A 1 172 ? -11.767 -0.977 11.788 1.00 90.75 172 LEU A CA 1
ATOM 1380 C C . LEU A 1 172 ? -11.166 -0.399 13.070 1.00 90.75 172 LEU A C 1
ATOM 1382 O O . LEU A 1 172 ? -11.508 0.697 13.504 1.00 90.75 172 LEU A O 1
ATOM 1386 N N . HIS A 1 173 ? -10.182 -1.106 13.627 1.00 91.75 173 HIS A N 1
ATOM 1387 C CA . HIS A 1 173 ? -9.464 -0.695 14.836 1.00 91.75 173 HIS A CA 1
ATOM 1388 C C . HIS A 1 173 ? -8.232 0.173 14.553 1.00 91.75 173 HIS A C 1
ATOM 1390 O O . HIS A 1 173 ? -7.785 0.901 15.447 1.00 91.75 173 HIS A O 1
ATOM 1396 N N . ALA A 1 174 ? -7.661 0.035 13.355 1.00 93.75 174 ALA A N 1
ATOM 1397 C CA . ALA A 1 174 ? -6.559 0.829 12.827 1.00 93.75 174 ALA A CA 1
ATOM 1398 C C . ALA A 1 174 ? -6.497 0.700 11.299 1.00 93.75 174 ALA A C 1
ATOM 1400 O O . ALA A 1 174 ? -7.108 -0.203 10.718 1.00 93.75 174 ALA A O 1
ATOM 1401 N N . VAL A 1 175 ? -5.709 1.576 10.679 1.00 95.31 175 VAL A N 1
ATOM 1402 C CA . VAL A 1 175 ? -5.415 1.565 9.242 1.00 95.31 175 VAL A CA 1
ATOM 1403 C C . VAL A 1 175 ? -3.918 1.403 9.014 1.00 95.31 175 VAL A C 1
ATOM 1405 O O . VAL A 1 175 ? -3.125 2.022 9.715 1.00 95.31 175 VAL A O 1
ATOM 1408 N N . ILE A 1 176 ? -3.526 0.614 8.018 1.00 95.81 176 ILE A N 1
ATOM 1409 C CA . ILE A 1 176 ? -2.181 0.616 7.447 1.00 95.81 176 ILE A CA 1
ATOM 1410 C C . ILE A 1 176 ? -2.230 1.390 6.134 1.00 95.81 176 ILE A C 1
ATOM 1412 O O . ILE A 1 176 ? -2.875 0.958 5.180 1.00 95.81 176 ILE A O 1
ATOM 1416 N N . SER A 1 177 ? -1.542 2.525 6.090 1.00 93.31 177 SER A N 1
ATOM 1417 C CA . SER A 1 177 ? -1.361 3.333 4.883 1.00 93.31 177 SER A CA 1
ATOM 1418 C C . SER A 1 177 ? -0.157 4.254 5.065 1.00 93.31 177 SER A C 1
ATOM 1420 O O . SER A 1 177 ? 0.257 4.560 6.185 1.00 93.31 177 SER A O 1
ATOM 1422 N N . GLU A 1 178 ? 0.426 4.681 3.950 1.00 87.38 178 GLU A N 1
ATOM 1423 C CA . GLU A 1 178 ? 1.491 5.682 3.932 1.00 87.38 178 GLU A CA 1
ATOM 1424 C C . GLU A 1 178 ? 0.935 7.115 3.807 1.00 87.38 178 GLU A C 1
ATOM 1426 O O . GLU A 1 178 ? 1.708 8.071 3.929 1.00 87.38 178 GLU A O 1
ATOM 1431 N N . ASP A 1 179 ? -0.374 7.288 3.567 1.00 81.94 179 ASP A N 1
ATOM 1432 C CA . ASP A 1 179 ? -0.982 8.614 3.456 1.00 81.94 179 ASP A CA 1
ATOM 1433 C C . ASP A 1 179 ? -1.294 9.202 4.842 1.00 81.94 179 ASP A C 1
ATOM 1435 O O . ASP A 1 179 ? -2.094 8.691 5.629 1.00 81.94 179 ASP A O 1
ATOM 1439 N N . SER A 1 180 ? -0.641 10.325 5.147 1.00 72.06 180 SER A N 1
ATOM 1440 C CA . SER A 1 180 ? -0.870 11.071 6.385 1.00 72.06 180 SER A CA 1
ATOM 1441 C C . SER A 1 180 ? -2.223 11.787 6.410 1.00 72.06 180 SER A C 1
ATOM 1443 O O . SER A 1 180 ? -2.633 12.273 7.461 1.00 72.06 180 SER A O 1
ATOM 1445 N N . ASP A 1 181 ? -2.927 11.878 5.283 1.00 73.12 181 ASP A N 1
ATOM 1446 C CA . ASP A 1 181 ? -4.222 12.557 5.221 1.00 73.12 181 ASP A CA 1
ATOM 1447 C C . ASP A 1 181 ? -5.315 11.798 6.004 1.00 73.12 181 ASP A C 1
ATOM 1449 O O . ASP A 1 181 ? -6.288 12.406 6.451 1.00 73.12 181 ASP A O 1
ATOM 1453 N N . LEU A 1 182 ? -5.114 10.508 6.303 1.00 77.38 182 LEU A N 1
ATOM 1454 C CA . LEU A 1 182 ? -6.016 9.694 7.130 1.00 77.38 182 LEU A CA 1
ATOM 1455 C C . LEU A 1 182 ? -6.268 10.258 8.536 1.00 77.38 182 LEU A C 1
ATOM 1457 O O . LEU A 1 182 ? -7.355 10.070 9.086 1.00 77.38 182 LEU A O 1
ATOM 1461 N N . PHE A 1 183 ? -5.316 10.992 9.120 1.00 70.81 183 PHE A N 1
ATOM 1462 C CA . PHE A 1 183 ? -5.542 11.644 10.418 1.00 70.81 183 PHE A CA 1
ATOM 1463 C C . PHE A 1 183 ? -6.556 12.780 10.324 1.00 70.81 183 PHE A C 1
ATOM 1465 O O . PHE A 1 183 ? -7.319 13.001 11.260 1.00 70.81 183 PHE A O 1
ATOM 1472 N N . VAL A 1 184 ? -6.600 13.484 9.191 1.00 68.75 184 VAL A N 1
ATOM 1473 C CA . VAL A 1 184 ? -7.577 14.559 8.967 1.00 68.75 184 VAL A CA 1
ATOM 1474 C C . VAL A 1 184 ? -8.981 13.995 8.820 1.00 68.75 184 VAL A C 1
ATOM 1476 O O . VAL A 1 184 ? -9.940 14.616 9.269 1.00 68.75 184 VAL A O 1
ATOM 1479 N N . TYR A 1 185 ? -9.101 12.786 8.276 1.00 68.25 185 TYR A N 1
ATOM 1480 C CA . TYR A 1 185 ? -10.372 12.074 8.230 1.00 68.25 185 TYR A CA 1
ATOM 1481 C C . TYR A 1 185 ? -10.781 11.433 9.567 1.00 68.25 185 TYR A C 1
ATOM 1483 O O . TYR A 1 185 ? -11.873 10.871 9.661 1.00 68.25 185 TYR A O 1
ATOM 1491 N N . GLY A 1 186 ? -9.949 11.544 10.609 1.00 69.06 186 GLY A N 1
ATOM 1492 C CA . GLY A 1 186 ? -10.284 11.105 11.960 1.00 69.06 186 GLY A CA 1
ATOM 1493 C C . GLY A 1 186 ? -9.967 9.647 12.272 1.00 69.06 186 GLY A C 1
ATOM 1494 O O . GLY A 1 186 ? -10.582 9.073 13.169 1.00 69.06 186 GLY A O 1
ATOM 1495 N N . CYS A 1 187 ? -9.026 9.027 11.556 1.00 79.50 187 CYS A N 1
ATOM 1496 C CA . CYS A 1 187 ? -8.565 7.686 11.901 1.00 79.50 187 CYS A CA 1
ATOM 1497 C C . CYS A 1 187 ? -7.883 7.691 13.283 1.00 79.50 187 CYS A C 1
ATOM 1499 O O . CYS A 1 187 ? -6.898 8.411 13.469 1.00 79.50 187 CYS A O 1
ATOM 1501 N N . PRO A 1 188 ? -8.346 6.875 14.251 1.00 78.81 188 PRO A N 1
ATOM 1502 C CA . PRO A 1 188 ? -7.817 6.899 15.613 1.00 78.81 188 PRO A CA 1
ATOM 1503 C C . PRO A 1 188 ? -6.392 6.346 15.694 1.00 78.81 188 PRO A C 1
ATOM 1505 O O . PRO A 1 188 ? -5.596 6.807 16.510 1.00 78.81 188 PRO A O 1
ATOM 1508 N N . ARG A 1 189 ? -6.064 5.361 14.849 1.00 88.88 189 ARG A N 1
ATOM 1509 C CA . ARG A 1 189 ? -4.747 4.726 14.773 1.00 88.88 189 ARG A CA 1
ATOM 1510 C C . ARG A 1 189 ? -4.366 4.463 13.328 1.00 88.88 189 ARG A C 1
ATOM 1512 O O . ARG A 1 189 ? -5.117 3.806 12.606 1.00 88.88 189 ARG A O 1
ATOM 1519 N N . VAL A 1 190 ? -3.192 4.939 12.933 1.00 91.94 190 VAL A N 1
ATOM 1520 C CA . VAL A 1 190 ? -2.631 4.705 11.599 1.00 91.94 190 VAL A CA 1
ATOM 1521 C C . VAL A 1 190 ? -1.210 4.176 11.747 1.00 91.94 190 VAL A C 1
ATOM 1523 O O . VAL A 1 190 ? -0.395 4.728 12.486 1.00 91.94 190 VAL A O 1
ATOM 1526 N N . LEU A 1 191 ? -0.935 3.082 11.050 1.00 93.56 191 LEU A N 1
ATOM 1527 C CA . LEU A 1 191 ? 0.354 2.420 10.959 1.00 93.56 191 LEU A CA 1
ATOM 1528 C C . LEU A 1 191 ? 0.968 2.737 9.595 1.00 93.56 191 LEU A C 1
ATOM 1530 O O . LEU A 1 191 ? 0.443 2.340 8.555 1.00 93.56 191 LEU A O 1
ATOM 1534 N N . CYS A 1 192 ? 2.100 3.427 9.605 1.00 92.56 192 CYS A N 1
ATOM 1535 C CA . CYS A 1 192 ? 2.854 3.774 8.404 1.00 92.56 192 CYS A CA 1
ATOM 1536 C C . CYS A 1 192 ? 4.144 2.956 8.331 1.00 92.56 192 CYS A C 1
ATOM 1538 O O . CYS A 1 192 ? 4.634 2.448 9.343 1.00 92.56 192 CYS A O 1
ATOM 1540 N N . LYS A 1 193 ? 4.731 2.851 7.136 1.00 90.62 193 LYS A N 1
ATOM 1541 C CA . LYS A 1 193 ? 6.023 2.195 6.885 1.00 90.62 193 LYS A CA 1
ATOM 1542 C C . LYS A 1 193 ? 6.144 0.774 7.437 1.00 90.62 193 LYS A C 1
ATOM 1544 O O . LYS A 1 193 ? 7.251 0.334 7.731 1.00 90.62 193 LYS A O 1
ATOM 1549 N N . VAL A 1 194 ? 5.026 0.057 7.555 1.00 94.50 194 VAL A N 1
ATOM 1550 C CA . VAL A 1 194 ? 5.016 -1.314 8.079 1.00 94.50 194 VAL A CA 1
ATOM 1551 C C . VAL A 1 194 ? 5.809 -2.213 7.140 1.00 94.50 194 VAL A C 1
ATOM 1553 O O . VAL A 1 194 ? 5.568 -2.200 5.928 1.00 94.50 194 VAL A O 1
ATOM 1556 N N . ASP A 1 195 ? 6.752 -2.981 7.667 1.00 93.12 195 ASP A N 1
ATOM 1557 C CA . ASP A 1 195 ? 7.512 -3.976 6.920 1.00 93.12 195 ASP A CA 1
ATOM 1558 C C . ASP A 1 195 ? 6.941 -5.397 7.077 1.00 93.12 195 ASP A C 1
ATOM 1560 O O . ASP A 1 195 ? 5.976 -5.643 7.801 1.00 93.12 195 ASP A O 1
ATOM 1564 N N . LYS A 1 196 ? 7.545 -6.363 6.378 1.00 92.12 196 LYS A N 1
ATOM 1565 C CA . LYS A 1 196 ? 7.126 -7.775 6.415 1.00 92.12 196 LYS A CA 1
ATOM 1566 C C . LYS A 1 196 ? 7.374 -8.467 7.763 1.00 92.12 196 LYS A C 1
ATOM 1568 O O . LYS A 1 196 ? 6.935 -9.596 7.956 1.00 92.12 196 LYS A O 1
ATOM 1573 N N . HIS A 1 197 ? 8.119 -7.831 8.663 1.00 93.94 197 HIS A N 1
ATOM 1574 C CA . HIS A 1 197 ? 8.377 -8.305 10.020 1.00 93.94 197 HIS A CA 1
ATOM 1575 C C . HIS A 1 197 ? 7.421 -7.661 11.037 1.00 93.94 197 HIS A C 1
ATOM 1577 O O . HIS A 1 197 ? 7.428 -8.052 12.203 1.00 93.94 197 HIS A O 1
ATOM 1583 N N . GLY A 1 198 ? 6.569 -6.731 10.597 1.00 93.81 198 GLY A N 1
ATOM 1584 C CA . GLY A 1 198 ? 5.601 -6.031 11.433 1.00 93.81 198 GLY A CA 1
ATOM 1585 C C . GLY A 1 198 ? 6.170 -4.807 12.149 1.00 93.81 198 GLY A C 1
ATOM 1586 O O . GLY A 1 198 ? 5.474 -4.256 12.998 1.00 93.81 198 GLY A O 1
ATOM 1587 N N . GLU A 1 199 ? 7.391 -4.365 11.830 1.00 96.38 199 GLU A N 1
ATOM 1588 C CA . GLU A 1 199 ? 7.933 -3.105 12.349 1.00 96.38 199 GLU A CA 1
ATOM 1589 C C . GLU A 1 199 ? 7.408 -1.936 11.503 1.00 96.38 199 GLU A C 1
ATOM 1591 O O . GLU A 1 199 ? 7.404 -1.999 10.273 1.00 96.38 199 GLU A O 1
ATOM 1596 N N . GLY A 1 200 ? 6.971 -0.857 12.150 1.00 94.06 200 GLY A N 1
ATOM 1597 C CA . GLY A 1 200 ? 6.499 0.352 11.478 1.00 94.06 200 GLY A CA 1
ATOM 1598 C C . GLY A 1 200 ? 6.503 1.590 12.373 1.00 94.06 200 GLY A C 1
ATOM 1599 O O . GLY A 1 200 ? 7.179 1.662 13.402 1.00 94.06 200 GLY A O 1
ATOM 1600 N N . GLU A 1 201 ? 5.746 2.600 11.966 1.00 92.75 201 GLU A N 1
ATOM 1601 C CA . GLU A 1 201 ? 5.492 3.817 12.736 1.00 92.75 201 GLU A CA 1
ATOM 1602 C C . GLU A 1 201 ? 4.006 3.849 13.111 1.00 92.75 201 GLU A C 1
ATOM 1604 O O . GLU A 1 201 ? 3.153 3.899 12.225 1.00 92.75 201 GLU A O 1
ATOM 1609 N N . LEU A 1 202 ? 3.691 3.812 14.409 1.00 92.12 202 LEU A N 1
ATOM 1610 C CA . LEU A 1 202 ? 2.317 3.948 14.894 1.00 92.12 202 LEU A CA 1
ATOM 1611 C C . LEU A 1 202 ? 2.041 5.402 15.264 1.00 92.12 202 LEU A C 1
ATOM 1613 O O . LEU A 1 202 ? 2.766 6.014 16.048 1.00 92.12 202 LEU A O 1
ATOM 1617 N N . PHE A 1 203 ? 0.946 5.927 14.743 1.00 88.06 203 PHE A N 1
ATOM 1618 C CA . PHE A 1 203 ? 0.411 7.225 15.104 1.00 88.06 203 PHE A CA 1
ATOM 1619 C C . PHE A 1 203 ? -0.962 7.036 15.735 1.00 88.06 203 PHE A C 1
ATOM 1621 O O . PHE A 1 203 ? -1.835 6.381 15.160 1.00 88.06 203 PHE A O 1
ATOM 1628 N N . GLU A 1 204 ? -1.159 7.646 16.897 1.00 84.94 204 GLU A N 1
ATOM 1629 C CA . GLU A 1 204 ? -2.425 7.610 17.622 1.00 84.94 204 GLU A CA 1
ATOM 1630 C C . GLU A 1 204 ? -2.987 9.023 17.715 1.00 84.94 204 GLU A C 1
ATOM 1632 O O . GLU A 1 204 ? -2.296 9.948 18.151 1.00 84.94 204 GLU A O 1
ATOM 1637 N N . LEU A 1 205 ? -4.248 9.190 17.318 1.00 75.44 205 LEU A N 1
ATOM 1638 C CA . LEU A 1 205 ? -4.911 10.489 17.316 1.00 75.44 205 LEU A CA 1
ATOM 1639 C C . LEU A 1 205 ? -4.917 11.100 18.722 1.00 75.44 205 LEU A C 1
ATOM 1641 O O . LEU A 1 205 ? -4.601 12.272 18.876 1.00 75.44 205 LEU A O 1
ATOM 1645 N N . GLU A 1 206 ? -5.154 10.303 19.764 1.00 70.69 206 GLU A N 1
ATOM 1646 C CA . GLU A 1 206 ? -5.095 10.765 21.159 1.00 70.69 206 GLU A CA 1
ATOM 1647 C C . GLU A 1 206 ? -3.732 11.354 21.537 1.00 70.69 206 GLU A C 1
ATOM 1649 O O . GLU A 1 206 ? -3.675 12.372 22.220 1.00 70.69 206 GLU A O 1
ATOM 1654 N N . SER A 1 207 ? -2.632 10.772 21.053 1.00 66.81 207 SER A N 1
ATOM 1655 C CA . SER A 1 207 ? -1.284 11.305 21.288 1.00 66.81 207 SER A CA 1
ATOM 1656 C C . SER A 1 207 ? -1.046 12.603 20.513 1.00 66.81 207 SER A C 1
ATOM 1658 O O . SER A 1 207 ? -0.354 13.495 20.997 1.00 66.81 207 SER A O 1
ATOM 1660 N N . ILE A 1 208 ? -1.656 12.747 19.335 1.00 66.25 208 ILE A N 1
ATOM 1661 C CA . ILE A 1 208 ? -1.589 13.974 18.532 1.00 66.25 208 ILE A CA 1
ATOM 1662 C C . ILE A 1 208 ? -2.357 15.118 19.214 1.00 66.25 208 ILE A C 1
ATOM 1664 O O . ILE A 1 208 ? -1.914 16.266 19.200 1.00 66.25 208 ILE A O 1
ATOM 1668 N N . VAL A 1 209 ? -3.486 14.806 19.854 1.00 60.56 209 VAL A N 1
ATOM 1669 C CA . VAL A 1 209 ? -4.378 15.789 20.490 1.00 60.56 209 VAL A CA 1
ATOM 1670 C C . VAL A 1 209 ? -3.965 16.096 21.935 1.00 60.56 209 VAL A C 1
ATOM 1672 O O . VAL A 1 209 ? -3.973 17.252 22.358 1.00 60.56 209 VAL A O 1
ATOM 1675 N N . GLY A 1 210 ? -3.539 15.085 22.694 1.00 49.22 210 GLY A N 1
ATOM 1676 C CA . GLY A 1 210 ? -3.170 15.179 24.110 1.00 49.22 210 GLY A CA 1
ATOM 1677 C C . GLY A 1 210 ? -1.837 15.883 24.383 1.00 49.22 210 GLY A C 1
ATOM 1678 O O . GLY A 1 210 ? -1.619 16.381 25.486 1.00 49.22 210 GLY A O 1
ATOM 1679 N N . VAL A 1 211 ? -0.962 16.006 23.378 1.00 48.22 211 VAL A N 1
ATOM 1680 C CA . VAL A 1 211 ? 0.277 16.811 23.448 1.00 48.22 211 VAL A CA 1
ATOM 1681 C C . VAL A 1 211 ? -0.010 18.319 23.298 1.00 48.22 211 VAL A C 1
ATOM 1683 O O . VAL A 1 211 ? 0.892 19.150 23.410 1.00 48.22 211 VAL A O 1
ATOM 1686 N N . GLY A 1 212 ? -1.278 18.706 23.119 1.00 42.19 212 GLY A N 1
ATOM 1687 C CA . GLY A 1 212 ? -1.749 20.084 23.013 1.00 42.19 212 GLY A CA 1
ATOM 1688 C C . GLY A 1 212 ? -1.579 20.923 24.284 1.00 42.19 212 GLY A C 1
ATOM 1689 O O . GLY A 1 212 ? -2.555 21.348 24.894 1.00 42.19 212 GLY A O 1
ATOM 1690 N N . ASN A 1 213 ? -0.341 21.270 24.641 1.00 36.56 213 ASN A N 1
ATOM 1691 C CA . ASN A 1 213 ? -0.043 22.476 25.402 1.00 36.56 213 ASN A CA 1
ATOM 1692 C C . ASN A 1 213 ? 0.830 23.408 24.541 1.00 36.56 213 ASN A C 1
ATOM 1694 O O . ASN A 1 213 ? 2.043 23.261 24.453 1.00 36.56 213 ASN A O 1
ATOM 1698 N N . LYS A 1 214 ? 0.166 24.387 23.907 1.00 42.59 214 LYS A N 1
ATOM 1699 C CA . LYS A 1 214 ? 0.709 25.642 23.346 1.00 42.59 214 LYS A CA 1
ATOM 1700 C C . LYS A 1 214 ? 1.938 25.527 22.423 1.00 42.59 214 LYS A C 1
ATOM 1702 O O . LYS A 1 214 ? 3.020 25.968 22.801 1.00 42.59 214 LYS A O 1
ATOM 1707 N N . ARG A 1 215 ? 1.716 25.114 21.170 1.00 41.59 215 ARG A N 1
ATOM 1708 C CA . ARG A 1 215 ? 2.114 25.805 19.913 1.00 41.59 215 ARG A CA 1
ATOM 1709 C C . ARG A 1 215 ? 2.182 24.787 18.764 1.00 41.59 215 ARG A C 1
ATOM 1711 O O . ARG A 1 215 ? 2.944 23.837 18.831 1.00 41.59 215 ARG A O 1
ATOM 1718 N N . GLU A 1 216 ? 1.397 25.060 17.720 1.00 48.16 216 GLU A N 1
ATOM 1719 C CA . GLU A 1 216 ? 1.478 24.476 16.367 1.00 48.16 216 GLU A CA 1
ATOM 1720 C C . GLU A 1 216 ? 0.897 23.068 16.120 1.00 48.16 216 GLU A C 1
ATOM 1722 O O . GLU A 1 216 ? 1.441 22.306 15.327 1.00 48.16 216 GLU A O 1
ATOM 1727 N N . VAL A 1 217 ? -0.289 22.755 16.655 1.00 50.31 217 VAL A N 1
ATOM 1728 C CA . VAL A 1 217 ? -1.230 21.937 15.860 1.00 50.31 217 VAL A CA 1
ATOM 1729 C C . VAL A 1 217 ? -1.976 22.923 14.950 1.00 50.31 217 VAL A C 1
ATOM 1731 O O . VAL A 1 217 ? -2.614 23.836 15.478 1.00 50.31 217 VAL A O 1
ATOM 1734 N N . PRO A 1 218 ? -1.852 22.845 13.608 1.00 52.44 218 PRO A N 1
ATOM 1735 C CA . PRO A 1 218 ? -2.554 23.752 12.702 1.00 52.44 218 PRO A CA 1
ATOM 1736 C C . PRO A 1 218 ? -4.051 23.801 13.032 1.00 52.44 218 PRO A C 1
ATOM 1738 O O . PRO A 1 218 ? -4.664 22.750 13.205 1.00 52.44 218 PRO A O 1
ATOM 1741 N N . GLU A 1 219 ? -4.657 24.994 13.071 1.00 49.03 219 GLU A N 1
ATOM 1742 C CA . GLU A 1 219 ? -6.092 25.178 13.379 1.00 49.03 219 GLU A CA 1
ATOM 1743 C C . GLU A 1 219 ? -7.012 24.272 12.542 1.00 49.03 219 GLU A C 1
ATOM 1745 O O . GLU A 1 219 ? -8.092 23.895 12.989 1.00 49.03 219 GLU A O 1
ATOM 1750 N N . LEU A 1 220 ? -6.575 23.902 11.333 1.00 48.28 220 LEU A N 1
ATOM 1751 C CA . LEU A 1 220 ? -7.276 22.984 10.438 1.00 48.28 220 LEU A CA 1
ATOM 1752 C C . LEU A 1 220 ? -7.353 21.554 10.997 1.00 48.28 220 LEU A C 1
ATOM 1754 O O . LEU A 1 220 ? -8.398 20.914 10.895 1.00 48.28 220 LEU A O 1
ATOM 1758 N N . ILE A 1 221 ? -6.267 21.067 11.606 1.00 50.28 221 ILE A N 1
ATOM 1759 C CA . ILE A 1 221 ? -6.223 19.755 12.260 1.00 50.28 221 ILE A CA 1
ATOM 1760 C C . ILE A 1 221 ? -7.045 19.816 13.536 1.00 50.28 221 ILE A C 1
ATOM 1762 O O . ILE A 1 221 ? -7.857 18.931 13.738 1.00 50.28 221 ILE A O 1
ATOM 1766 N N . GLN A 1 222 ? -6.922 20.882 14.335 1.00 52.16 222 GLN A N 1
ATOM 1767 C CA . GLN A 1 222 ? -7.710 21.024 15.560 1.00 52.16 222 GLN A CA 1
ATOM 1768 C C . GLN A 1 222 ? -9.218 21.036 15.268 1.00 52.16 222 GLN A C 1
ATOM 1770 O O . GLN A 1 222 ? -9.953 20.267 15.865 1.00 52.16 222 GLN A O 1
ATOM 1775 N N . LYS A 1 223 ? -9.678 21.810 14.274 1.00 55.69 223 LYS A N 1
ATOM 1776 C CA . LYS A 1 223 ? -11.093 21.807 13.859 1.00 55.69 223 LYS A CA 1
ATOM 1777 C C . LYS A 1 223 ? -11.559 20.450 13.336 1.00 55.69 223 LYS A C 1
ATOM 1779 O O . LYS A 1 223 ? -12.686 20.049 13.618 1.00 55.69 223 LYS A O 1
ATOM 1784 N N . SER A 1 224 ? -10.715 19.759 12.569 1.00 50.91 224 SER A N 1
ATOM 1785 C CA . SER A 1 224 ? -11.039 18.423 12.050 1.00 50.91 224 SER A CA 1
ATOM 1786 C C . SER A 1 224 ? -11.108 17.406 13.191 1.00 50.91 224 SER A C 1
ATOM 1788 O O . SER A 1 224 ? -12.061 16.646 13.268 1.00 50.91 224 SER A O 1
ATOM 1790 N N . VAL A 1 225 ? -10.162 17.464 14.127 1.00 49.53 225 VAL A N 1
ATOM 1791 C CA . VAL A 1 225 ? -10.104 16.655 15.349 1.00 49.53 225 VAL A CA 1
ATOM 1792 C C . VAL A 1 225 ? -11.317 16.893 16.242 1.00 49.53 225 VAL A C 1
ATOM 1794 O O . VAL A 1 225 ? -11.943 15.925 16.652 1.00 49.53 225 VAL A O 1
ATOM 1797 N N . ASP A 1 226 ? -11.669 18.147 16.530 1.00 51.47 226 ASP A N 1
ATOM 1798 C CA . ASP A 1 226 ? -12.798 18.482 17.406 1.00 51.47 226 ASP A CA 1
ATOM 1799 C C . ASP A 1 226 ? -14.110 17.967 16.789 1.00 51.47 226 ASP A C 1
ATOM 1801 O O . ASP A 1 226 ? -14.910 17.315 17.455 1.00 51.47 226 ASP A O 1
ATOM 1805 N N . THR A 1 227 ? -14.264 18.128 15.468 1.00 52.50 227 THR A N 1
ATOM 1806 C CA . THR A 1 227 ? -15.386 17.546 14.710 1.00 52.50 227 THR A CA 1
ATOM 1807 C C . THR A 1 227 ? -15.389 16.012 14.774 1.00 52.50 227 THR A C 1
ATOM 1809 O O . THR A 1 227 ? -16.450 15.396 14.834 1.00 52.50 227 THR A O 1
ATOM 1812 N N . VAL A 1 228 ? -14.215 15.374 14.757 1.00 45.12 228 VAL A N 1
ATOM 1813 C CA . VAL A 1 228 ? -14.052 13.912 14.809 1.00 45.12 228 VAL A CA 1
ATOM 1814 C C . VAL A 1 228 ? -14.351 13.350 16.199 1.00 45.12 228 VAL A C 1
ATOM 1816 O O . VAL A 1 228 ? -14.994 12.307 16.289 1.00 45.12 228 VAL A O 1
ATOM 1819 N N . LEU A 1 229 ? -13.923 14.019 17.272 1.00 45.44 229 LEU A N 1
ATOM 1820 C CA . LEU A 1 229 ? -14.182 13.598 18.653 1.00 45.44 229 LEU A CA 1
ATOM 1821 C C . LEU A 1 229 ? -15.675 13.714 19.000 1.00 45.44 229 LEU A C 1
ATOM 1823 O O . LEU A 1 229 ? -16.245 12.783 19.577 1.00 45.44 229 LEU A O 1
ATOM 1827 N N . ASP A 1 230 ? -16.325 14.795 18.564 1.00 48.00 230 ASP A N 1
ATOM 1828 C CA . ASP A 1 230 ? -17.772 14.980 18.716 1.00 48.00 230 ASP A CA 1
ATOM 1829 C C . ASP A 1 230 ? -18.564 13.973 17.861 1.00 48.00 230 ASP A C 1
ATOM 1831 O O . ASP A 1 230 ? -19.542 13.381 18.328 1.00 48.00 230 ASP A O 1
ATOM 1835 N N . ALA A 1 231 ? -18.108 13.693 16.633 1.00 43.62 231 ALA A N 1
ATOM 1836 C CA . ALA A 1 231 ? -18.714 12.675 15.779 1.00 43.62 231 ALA A CA 1
ATOM 1837 C C . ALA A 1 231 ? -18.512 11.250 16.322 1.00 43.62 231 ALA A C 1
ATOM 1839 O O . ALA A 1 231 ? -19.428 10.443 16.226 1.00 43.62 231 ALA A O 1
ATOM 1840 N N . GLY A 1 232 ? -17.364 10.920 16.921 1.00 39.75 232 GLY A N 1
ATOM 1841 C CA . GLY A 1 232 ? -17.079 9.577 17.447 1.00 39.75 232 GLY A CA 1
ATOM 1842 C C . GLY A 1 232 ? -18.059 9.129 18.537 1.00 39.75 232 GLY A C 1
ATOM 1843 O O . GLY A 1 232 ? -18.450 7.962 18.584 1.00 39.75 232 GLY A O 1
ATOM 1844 N N . SER A 1 233 ? -18.533 10.069 19.359 1.00 41.75 233 SER A N 1
ATOM 1845 C CA . SER A 1 233 ? -19.548 9.797 20.387 1.00 41.75 233 SER A CA 1
ATOM 1846 C C . SER A 1 233 ? -20.942 9.554 19.792 1.00 41.75 233 SER A C 1
ATOM 1848 O O . SER A 1 233 ? -21.676 8.697 20.280 1.00 41.75 233 SER A O 1
ATOM 1850 N N . ALA A 1 234 ? -21.298 10.264 18.716 1.00 40.03 234 ALA A N 1
ATOM 1851 C CA . ALA A 1 234 ? -22.569 10.087 18.009 1.00 40.03 234 ALA A CA 1
ATOM 1852 C C . ALA A 1 234 ? -22.588 8.818 17.133 1.00 40.03 234 ALA A C 1
ATOM 1854 O O . ALA A 1 234 ? -23.585 8.101 17.085 1.00 40.03 234 ALA A O 1
ATOM 1855 N N . VAL A 1 235 ? -21.461 8.494 16.495 1.00 36.56 235 VAL A N 1
ATOM 1856 C CA . VAL A 1 235 ? -21.332 7.359 15.571 1.00 36.56 235 VAL A CA 1
ATOM 1857 C C . VAL A 1 235 ? -21.347 6.015 16.305 1.00 36.56 235 VAL A C 1
ATOM 1859 O O . VAL A 1 235 ? -21.890 5.049 15.780 1.00 36.56 235 VAL A O 1
ATOM 1862 N N . SER A 1 236 ? -20.849 5.944 17.546 1.00 38.12 236 SER A N 1
ATOM 1863 C CA . SER A 1 236 ? -20.980 4.740 18.388 1.00 38.12 236 SER A CA 1
ATOM 1864 C C . SER A 1 236 ? -22.452 4.332 18.602 1.00 38.12 236 SER A C 1
ATOM 1866 O O . SER A 1 236 ? -22.779 3.144 18.645 1.00 38.12 236 SER A O 1
ATOM 1868 N N . ALA A 1 237 ? -23.364 5.312 18.660 1.00 46.94 237 ALA A N 1
ATOM 1869 C CA . ALA A 1 237 ? -24.801 5.071 18.764 1.00 46.94 237 ALA A CA 1
ATOM 1870 C C . ALA A 1 237 ? -25.436 4.668 17.416 1.00 46.94 237 ALA A C 1
ATOM 1872 O O . ALA A 1 237 ? -26.214 3.717 17.382 1.00 46.94 237 ALA A O 1
ATOM 1873 N N . GLU A 1 238 ? -25.070 5.318 16.303 1.00 37.72 238 GLU A N 1
ATOM 1874 C CA . GLU A 1 238 ? -25.546 4.946 14.953 1.00 37.72 238 GLU A CA 1
ATOM 1875 C C . GLU A 1 238 ? -25.034 3.568 14.494 1.00 37.72 238 GLU A C 1
ATOM 1877 O O . GLU A 1 238 ? -25.722 2.845 13.771 1.00 37.72 238 GLU A O 1
ATOM 1882 N N . TYR A 1 239 ? -23.848 3.152 14.941 1.00 36.50 239 TYR A N 1
ATOM 1883 C CA . TYR A 1 239 ? -23.287 1.846 14.597 1.00 36.50 239 TYR A CA 1
ATOM 1884 C C . TYR A 1 239 ? -24.092 0.683 15.181 1.00 36.50 239 TYR A C 1
ATOM 1886 O O . TYR A 1 239 ? -24.288 -0.327 14.504 1.00 36.50 239 TYR A O 1
ATOM 1894 N N . SER A 1 240 ? -24.624 0.848 16.398 1.00 42.62 240 SER A N 1
ATOM 1895 C CA . SER A 1 240 ? -25.531 -0.148 16.984 1.00 42.62 240 SER A CA 1
ATOM 1896 C C . SER A 1 240 ? -26.797 -0.316 16.137 1.00 42.62 240 SER A C 1
ATOM 1898 O O . SER A 1 240 ? -27.246 -1.441 15.951 1.00 42.62 240 SER A O 1
ATOM 1900 N N . SER A 1 241 ? -27.323 0.763 15.543 1.00 39.31 241 SER A N 1
ATOM 1901 C CA . SER A 1 241 ? -28.474 0.670 14.631 1.00 39.31 241 SER A CA 1
ATOM 1902 C C . SER A 1 241 ? -28.133 0.069 13.261 1.00 39.31 241 SER A C 1
ATOM 1904 O O . SER A 1 241 ? -28.916 -0.709 12.727 1.00 39.31 241 SER A O 1
ATOM 1906 N N . LEU A 1 242 ? -26.956 0.353 12.691 1.00 32.09 242 LEU A N 1
ATOM 1907 C CA . LEU A 1 242 ? -26.561 -0.174 11.372 1.00 32.09 242 LEU A CA 1
ATOM 1908 C C . LEU A 1 242 ? -26.234 -1.678 11.386 1.00 32.09 242 LEU A C 1
ATOM 1910 O O . LEU A 1 242 ? -26.354 -2.339 10.351 1.00 32.09 242 LEU A O 1
ATOM 1914 N N . GLN A 1 243 ? -25.834 -2.228 12.539 1.00 40.81 243 GLN A N 1
ATOM 1915 C CA . GLN A 1 243 ? -25.724 -3.679 12.724 1.00 40.81 243 GLN A CA 1
ATOM 1916 C C . GLN A 1 243 ? -27.094 -4.368 12.701 1.00 40.81 243 GLN A C 1
ATOM 1918 O O . GLN A 1 243 ? -27.202 -5.461 12.154 1.00 40.81 243 GLN A O 1
ATOM 1923 N N . GLU A 1 244 ? -28.137 -3.732 13.242 1.00 44.53 244 GLU A N 1
ATOM 1924 C CA . GLU A 1 244 ? -29.502 -4.275 13.212 1.00 44.53 244 GLU A CA 1
ATOM 1925 C C . GLU A 1 244 ? -30.112 -4.252 11.798 1.00 44.53 244 GLU A C 1
ATOM 1927 O O . GLU A 1 244 ? -30.934 -5.106 11.470 1.00 44.53 244 GLU A O 1
ATOM 1932 N N . GLU A 1 245 ? -29.673 -3.331 10.931 1.00 42.81 245 GLU A N 1
ATOM 1933 C CA . GLU A 1 245 ? -30.144 -3.210 9.541 1.00 42.81 245 GLU A CA 1
ATOM 1934 C C . GLU A 1 245 ? -29.425 -4.134 8.533 1.00 42.81 245 GLU A C 1
ATOM 1936 O O . GLU A 1 245 ? -29.749 -4.115 7.344 1.00 42.81 245 GLU A O 1
ATOM 1941 N N . GLY A 1 246 ? -28.440 -4.938 8.958 1.00 36.78 246 GLY A N 1
ATOM 1942 C CA . GLY A 1 246 ? -27.717 -5.878 8.080 1.00 36.78 246 GLY A CA 1
ATOM 1943 C C . GLY A 1 246 ? -26.808 -5.221 7.025 1.00 36.78 246 GLY A C 1
ATOM 1944 O O . GLY A 1 246 ? -26.218 -5.902 6.189 1.00 36.78 246 GLY A O 1
ATOM 1945 N N . ILE A 1 247 ? -26.646 -3.893 7.059 1.00 38.56 247 ILE A N 1
ATOM 1946 C CA . ILE A 1 247 ? -25.833 -3.125 6.097 1.00 38.56 247 ILE A CA 1
ATOM 1947 C C . ILE A 1 247 ? -24.349 -3.487 6.219 1.00 38.56 247 ILE A C 1
ATOM 1949 O O . ILE A 1 247 ? -23.645 -3.607 5.217 1.00 38.56 247 ILE A O 1
ATOM 1953 N N . VAL A 1 248 ? -23.878 -3.691 7.450 1.00 38.88 248 VAL A N 1
ATOM 1954 C CA . VAL A 1 248 ? -22.492 -4.081 7.729 1.00 38.88 248 VAL A CA 1
ATOM 1955 C C . VAL A 1 248 ? -22.219 -5.509 7.245 1.00 38.88 248 VAL A C 1
ATOM 1957 O O . VAL A 1 248 ? -21.146 -5.753 6.703 1.00 38.88 248 VAL A O 1
ATOM 1960 N N . GLU A 1 249 ? -23.186 -6.429 7.354 1.00 37.03 249 GLU A N 1
ATOM 1961 C CA . GLU A 1 249 ? -23.050 -7.805 6.846 1.00 37.03 249 GLU A CA 1
ATOM 1962 C C . GLU A 1 249 ? -22.875 -7.845 5.323 1.00 37.03 249 GLU A C 1
ATOM 1964 O O . GLU A 1 249 ? -22.017 -8.577 4.842 1.00 37.03 249 GLU A O 1
ATOM 1969 N N . GLY A 1 250 ? -23.581 -6.992 4.571 1.00 40.38 250 GLY A N 1
ATOM 1970 C CA . GLY A 1 250 ? -23.399 -6.914 3.119 1.00 40.38 250 GLY A CA 1
ATOM 1971 C C . GLY A 1 250 ? -22.028 -6.366 2.694 1.00 40.38 250 GLY A C 1
ATOM 1972 O O . GLY A 1 250 ? -21.456 -6.775 1.684 1.00 40.38 250 GLY A O 1
ATOM 1973 N N . VAL A 1 251 ? -21.480 -5.40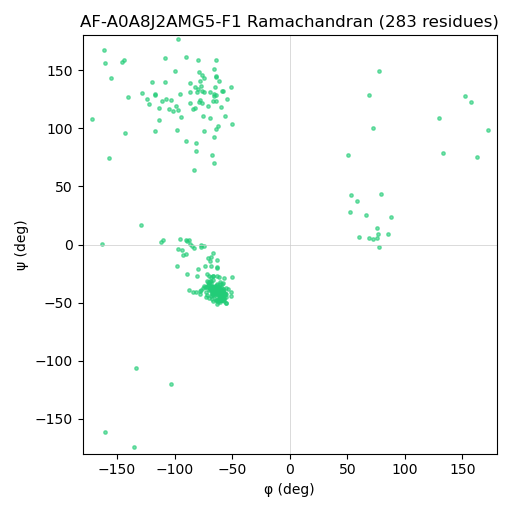0 3.438 1.00 41.19 251 VAL A N 1
ATOM 1974 C CA . VAL A 1 251 ? -20.119 -4.881 3.193 1.00 41.19 251 VAL A CA 1
ATOM 1975 C C . VAL A 1 251 ? -19.064 -5.950 3.518 1.00 41.19 251 VAL A C 1
ATOM 1977 O O . VAL A 1 251 ? -17.990 -5.959 2.921 1.00 41.19 251 VAL A O 1
ATOM 1980 N N . LEU A 1 252 ? -19.392 -6.859 4.438 1.00 39.47 252 LEU A N 1
ATOM 1981 C CA . LEU A 1 252 ? -18.534 -7.917 4.966 1.00 39.47 252 LEU A CA 1
ATOM 1982 C C . LEU A 1 252 ? -18.480 -9.189 4.118 1.00 39.47 252 LEU A C 1
ATOM 1984 O O . LEU A 1 252 ? -17.413 -9.775 3.959 1.00 39.47 252 LEU A O 1
ATOM 1988 N N . ASP A 1 253 ? -19.613 -9.633 3.583 1.00 38.25 253 ASP A N 1
ATOM 1989 C CA . ASP A 1 253 ? -19.707 -10.832 2.742 1.00 38.25 253 ASP A CA 1
ATOM 1990 C C . ASP A 1 253 ? -19.488 -10.535 1.243 1.00 38.25 253 ASP A C 1
ATOM 1992 O O . ASP A 1 253 ? -19.582 -11.427 0.397 1.00 38.25 253 ASP A O 1
ATOM 1996 N N . GLY A 1 254 ? -19.179 -9.276 0.913 1.00 39.94 254 GLY A N 1
ATOM 1997 C CA . GLY A 1 254 ? -18.947 -8.798 -0.448 1.00 39.94 254 GLY A CA 1
ATOM 1998 C C . GLY A 1 254 ? -20.221 -8.619 -1.282 1.00 39.94 254 GLY A C 1
ATOM 1999 O O . GLY A 1 254 ? -20.121 -8.320 -2.474 1.00 39.94 254 GLY A O 1
ATOM 2000 N N . THR A 1 255 ? -21.415 -8.783 -0.702 1.00 38.41 255 THR A N 1
ATOM 2001 C CA . THR A 1 255 ? -22.697 -8.639 -1.416 1.00 38.41 255 THR A CA 1
ATOM 2002 C C . THR A 1 255 ? -23.123 -7.185 -1.602 1.00 38.41 255 THR A C 1
ATOM 2004 O O . THR A 1 255 ? -23.871 -6.877 -2.532 1.00 38.41 255 THR A O 1
ATOM 2007 N N . TRP A 1 256 ? -22.603 -6.256 -0.799 1.00 40.69 256 TRP A N 1
ATOM 2008 C CA . TRP A 1 256 ? -22.835 -4.819 -0.944 1.00 40.69 256 TRP A CA 1
ATOM 2009 C C . TRP A 1 256 ? -21.887 -4.220 -1.987 1.00 40.69 256 TRP A C 1
ATOM 2011 O O . TRP A 1 256 ? -21.054 -3.357 -1.726 1.00 40.69 256 TRP A O 1
ATOM 2021 N N . THR A 1 257 ? -22.062 -4.682 -3.220 1.00 41.81 257 THR A N 1
ATOM 2022 C CA . THR A 1 257 ? -21.749 -3.913 -4.423 1.00 41.81 257 THR A CA 1
ATOM 2023 C C . THR A 1 257 ? -23.062 -3.245 -4.838 1.00 41.81 257 THR A C 1
ATOM 2025 O O . THR A 1 257 ? -24.024 -3.919 -5.199 1.00 41.81 257 THR A O 1
ATOM 2028 N N . LYS A 1 258 ? -23.208 -1.918 -4.709 1.00 37.16 258 LYS A N 1
ATOM 2029 C CA . LYS A 1 258 ? -24.441 -1.262 -5.196 1.00 37.16 258 LYS A CA 1
ATOM 2030 C C . LYS A 1 258 ? -24.570 -1.413 -6.734 1.00 37.16 258 LYS A C 1
ATOM 2032 O O . LYS A 1 258 ? -23.590 -1.720 -7.409 1.00 37.16 258 LYS A O 1
ATOM 2037 N N . PRO A 1 259 ? -25.791 -1.282 -7.290 1.00 30.42 259 PRO A N 1
ATOM 2038 C CA . PRO A 1 259 ? -26.322 -2.170 -8.321 1.00 30.42 259 PRO A CA 1
ATOM 2039 C C . PRO A 1 259 ? -25.834 -1.817 -9.727 1.00 30.42 259 PRO A C 1
ATOM 2041 O O . PRO A 1 259 ? -26.510 -1.104 -10.461 1.00 30.42 259 PRO A O 1
ATOM 2044 N N . SER A 1 260 ? -24.689 -2.362 -10.121 1.00 29.36 260 SER A N 1
ATOM 2045 C CA . SER A 1 260 ? -24.402 -2.649 -11.535 1.00 29.36 260 SER A CA 1
ATOM 2046 C C . SER A 1 260 ? -23.254 -3.629 -11.765 1.00 29.36 260 SER A C 1
ATOM 2048 O O . SER A 1 260 ? -22.997 -3.938 -12.917 1.00 29.36 260 SER A O 1
ATOM 2050 N N . GLY A 1 261 ? -22.585 -4.165 -10.733 1.00 31.70 261 GLY A N 1
ATOM 2051 C CA . GLY A 1 261 ? -21.648 -5.289 -10.900 1.00 31.70 261 GLY A CA 1
ATOM 2052 C C . GLY A 1 261 ? -20.454 -5.040 -11.835 1.00 31.70 261 GLY A C 1
ATOM 2053 O O . GLY A 1 261 ? -19.691 -5.965 -12.099 1.00 31.70 261 GLY A O 1
ATOM 2054 N N . GLU A 1 262 ? -20.262 -3.814 -12.315 1.00 25.59 262 GLU A N 1
ATOM 2055 C CA . GLU A 1 262 ? -19.130 -3.428 -13.142 1.00 25.59 262 GLU A CA 1
ATOM 2056 C C . GLU A 1 262 ? -18.064 -2.796 -12.254 1.00 25.59 262 GLU A C 1
ATOM 2058 O O . GLU A 1 262 ? -18.250 -1.732 -11.659 1.00 25.59 262 GLU A O 1
ATOM 2063 N N . ILE A 1 263 ? -16.915 -3.465 -12.183 1.00 36.25 263 ILE A N 1
ATOM 2064 C CA . ILE A 1 263 ? -15.659 -2.819 -11.826 1.00 36.25 263 ILE A CA 1
ATOM 2065 C C . ILE A 1 263 ? -15.357 -1.839 -12.968 1.00 36.25 263 ILE A C 1
ATOM 2067 O O . ILE A 1 263 ? -14.767 -2.212 -13.977 1.00 36.25 263 ILE A O 1
ATOM 2071 N N . VAL A 1 264 ? -15.795 -0.586 -12.837 1.00 29.73 264 VAL A N 1
ATOM 2072 C CA . VAL A 1 264 ? -15.369 0.492 -13.737 1.00 29.73 264 VAL A CA 1
ATOM 2073 C C . VAL A 1 264 ? -14.010 0.980 -13.241 1.00 29.73 264 VAL A C 1
ATOM 2075 O O . VAL A 1 264 ? -13.913 1.970 -12.515 1.00 29.73 264 VAL A O 1
ATOM 2078 N N . LEU A 1 265 ? -12.951 0.247 -13.590 1.00 33.12 265 LEU A N 1
ATOM 2079 C CA . LEU A 1 265 ? -11.609 0.826 -13.623 1.00 33.12 265 LEU A CA 1
ATOM 2080 C C . LEU A 1 265 ? -11.601 1.797 -14.799 1.00 33.12 265 LEU A C 1
ATOM 2082 O O . LEU A 1 265 ? -12.080 1.443 -15.871 1.00 33.12 265 LEU A O 1
ATOM 2086 N N . ALA A 1 266 ? -11.126 3.024 -14.579 1.00 30.06 266 ALA A N 1
ATOM 2087 C CA . ALA A 1 266 ? -11.104 4.068 -15.595 1.00 30.06 266 ALA A CA 1
ATOM 2088 C C . ALA A 1 266 ? -10.483 3.536 -16.900 1.00 30.06 266 ALA A C 1
ATOM 2090 O O . ALA A 1 266 ? -9.266 3.358 -16.992 1.00 30.06 266 ALA A O 1
ATOM 2091 N N . GLU A 1 267 ? -11.335 3.245 -17.885 1.00 29.64 267 GLU A N 1
ATOM 2092 C CA . GLU A 1 267 ? -10.903 2.843 -19.213 1.00 29.64 267 GLU A CA 1
ATOM 2093 C C . GLU A 1 267 ? -10.095 3.977 -19.845 1.00 29.64 267 GLU A C 1
ATOM 2095 O O . GLU A 1 267 ? -10.373 5.172 -19.688 1.00 29.64 267 GLU A O 1
ATOM 2100 N N . GLU A 1 268 ? -9.046 3.574 -20.551 1.00 34.03 268 GLU A N 1
ATOM 2101 C CA . GLU A 1 268 ? -8.199 4.444 -21.342 1.00 34.03 268 GLU A CA 1
ATOM 2102 C C . GLU A 1 268 ? -9.043 5.085 -22.451 1.00 34.03 268 GLU A C 1
ATOM 2104 O O . GLU A 1 268 ? -9.310 4.480 -23.484 1.00 34.03 268 GLU A O 1
ATOM 2109 N N . ASN A 1 269 ? -9.438 6.347 -22.262 1.00 30.19 269 ASN A N 1
ATOM 2110 C CA . ASN A 1 269 ? -9.814 7.219 -23.374 1.00 30.19 269 ASN A CA 1
ATOM 2111 C C . ASN A 1 269 ? -8.549 7.511 -24.203 1.00 30.19 269 ASN A C 1
ATOM 2113 O O . ASN A 1 269 ? -7.936 8.575 -24.086 1.00 30.19 269 ASN A O 1
ATOM 2117 N N . GLU A 1 270 ? -8.124 6.548 -25.023 1.00 34.84 270 GLU A N 1
ATOM 2118 C CA . GLU A 1 270 ? -7.317 6.841 -26.201 1.00 34.84 270 GLU A CA 1
ATOM 2119 C C . GLU A 1 270 ? -8.241 7.430 -27.265 1.00 34.84 270 GLU A C 1
ATOM 2121 O O . GLU A 1 270 ? -9.117 6.772 -27.824 1.00 34.84 270 GLU A O 1
ATOM 2126 N N . GLY A 1 271 ? -8.054 8.721 -27.530 1.00 30.64 271 GLY A N 1
ATOM 2127 C CA . GLY A 1 271 ? -8.664 9.379 -28.669 1.00 30.64 271 GLY A CA 1
ATOM 2128 C C . GLY A 1 271 ? -8.138 8.782 -29.972 1.00 30.64 271 GLY A C 1
ATOM 2129 O O . GLY A 1 271 ? -7.092 9.193 -30.463 1.00 30.64 271 GLY A O 1
ATOM 2130 N N . MET A 1 272 ? -8.906 7.879 -30.576 1.00 29.50 272 MET A N 1
ATOM 2131 C CA . MET A 1 272 ? -8.942 7.736 -32.030 1.00 29.50 272 MET A CA 1
ATOM 2132 C C . MET A 1 272 ? -10.044 8.645 -32.573 1.00 29.50 272 MET A C 1
ATOM 2134 O O . MET A 1 272 ? -11.205 8.268 -32.709 1.00 29.50 272 MET A O 1
ATOM 2138 N N . SER A 1 273 ? -9.663 9.887 -32.861 1.00 33.22 273 SER A N 1
ATOM 2139 C CA . SER A 1 273 ? -10.436 10.787 -33.707 1.00 33.22 273 SER A CA 1
ATOM 2140 C C . SER A 1 273 ? -10.263 10.404 -35.179 1.00 33.22 273 SER A C 1
ATOM 2142 O O . SER A 1 273 ? -9.141 10.446 -35.674 1.00 33.22 273 SER A O 1
ATOM 2144 N N . GLY A 1 274 ? -11.386 10.114 -35.844 1.00 29.39 274 GLY A N 1
ATOM 2145 C CA . GLY A 1 274 ? -11.647 10.452 -37.248 1.00 29.39 274 GLY A CA 1
ATOM 2146 C C . GLY A 1 274 ? -10.904 9.662 -38.325 1.00 29.39 274 GLY A C 1
ATOM 2147 O O . GLY A 1 274 ? -9.770 9.978 -38.652 1.00 29.39 274 GLY A O 1
ATOM 2148 N N . ASP A 1 275 ? -11.577 8.681 -38.929 1.00 31.16 275 ASP A N 1
ATOM 2149 C CA . ASP A 1 275 ? -12.052 8.810 -40.320 1.00 31.16 275 ASP A CA 1
ATOM 2150 C C . ASP A 1 275 ? -12.627 7.477 -40.818 1.00 31.16 275 ASP A C 1
ATOM 2152 O O . ASP A 1 275 ? -11.912 6.582 -41.265 1.00 31.16 275 ASP A O 1
ATOM 2156 N N . ALA A 1 276 ? -13.953 7.356 -40.766 1.00 32.38 276 ALA A N 1
ATOM 2157 C CA . ALA A 1 276 ? -14.697 6.401 -41.578 1.00 32.38 276 ALA A CA 1
ATOM 2158 C C . ALA A 1 276 ? -16.140 6.885 -41.726 1.00 32.38 276 ALA A C 1
ATOM 2160 O O . ALA A 1 276 ? -17.054 6.355 -41.100 1.00 32.38 276 ALA A O 1
ATOM 2161 N N . ASP A 1 277 ? -16.339 7.907 -42.557 1.00 32.31 277 ASP A N 1
ATOM 2162 C CA . ASP A 1 277 ? -17.661 8.192 -43.101 1.00 32.31 277 ASP A CA 1
ATOM 2163 C C . ASP A 1 277 ? -17.539 8.676 -44.550 1.00 32.31 277 ASP A C 1
ATOM 2165 O O . ASP A 1 277 ? -17.250 9.839 -44.819 1.00 32.31 277 ASP A O 1
ATOM 2169 N N . ALA A 1 278 ? -17.697 7.744 -45.493 1.00 31.98 278 ALA A N 1
ATOM 2170 C CA . ALA A 1 278 ? -18.209 8.009 -46.835 1.00 31.98 278 ALA A CA 1
ATOM 2171 C C . ALA A 1 278 ? -18.446 6.690 -47.586 1.00 31.98 278 ALA A C 1
ATOM 2173 O O . ALA A 1 278 ? -17.506 6.042 -48.041 1.00 31.98 278 ALA A O 1
ATOM 2174 N N . ALA A 1 279 ? -19.731 6.367 -47.753 1.00 32.47 279 ALA A N 1
ATOM 2175 C CA . ALA A 1 279 ? -20.364 5.803 -48.956 1.00 32.47 279 ALA A CA 1
ATOM 2176 C C . ALA A 1 279 ? -21.278 4.602 -48.667 1.00 32.47 279 ALA A C 1
ATOM 2178 O O . ALA A 1 279 ? -20.976 3.443 -48.945 1.00 32.47 279 ALA A O 1
ATOM 2179 N N . LEU A 1 280 ? -22.476 4.932 -48.186 1.00 35.22 280 LEU A N 1
ATOM 2180 C CA . LEU A 1 280 ? -23.688 4.183 -48.493 1.00 35.22 280 LEU A CA 1
ATOM 2181 C C . LEU A 1 280 ? -24.004 4.276 -49.995 1.00 35.22 280 LEU A C 1
ATOM 2183 O O . LEU A 1 280 ? -23.936 5.357 -50.577 1.00 35.22 280 LEU A O 1
ATOM 2187 N N . GLY A 1 281 ? -24.519 3.181 -50.558 1.00 29.75 281 GLY A N 1
ATOM 2188 C CA . GLY A 1 281 ? -25.582 3.265 -51.562 1.00 29.75 281 GLY A CA 1
ATOM 2189 C C . GLY A 1 281 ? -25.347 2.481 -52.849 1.00 29.75 281 GLY A C 1
ATOM 2190 O O . GLY A 1 281 ? -24.595 2.905 -53.717 1.00 29.75 281 GLY A O 1
ATOM 2191 N N . GLY A 1 282 ? -26.096 1.389 -53.026 1.00 29.19 282 GLY A N 1
ATOM 2192 C CA . GLY A 1 282 ? -26.258 0.765 -54.341 1.00 29.19 282 GLY A CA 1
ATOM 2193 C C . GLY A 1 282 ? -26.772 -0.665 -54.283 1.00 29.19 282 GLY A C 1
ATOM 2194 O O . GLY A 1 282 ? -26.014 -1.609 -54.458 1.00 29.19 282 GLY A O 1
ATOM 2195 N N . GLY A 1 283 ? -28.065 -0.833 -54.005 1.00 30.44 283 GLY A N 1
ATOM 2196 C CA . GLY A 1 283 ? -28.724 -2.133 -54.042 1.00 30.44 283 GLY A CA 1
ATOM 2197 C C . GLY A 1 283 ? -29.106 -2.608 -55.450 1.00 30.44 283 GLY A C 1
ATOM 2198 O O . GLY A 1 283 ? -29.380 -1.808 -56.335 1.00 30.44 283 GLY A O 1
ATOM 2199 N N . ARG A 1 284 ? -29.280 -3.934 -55.525 1.00 37.81 284 ARG A N 1
ATOM 2200 C CA . ARG A 1 284 ? -30.181 -4.726 -56.386 1.00 37.81 284 ARG A CA 1
ATOM 2201 C C . ARG A 1 284 ? -29.942 -4.807 -57.907 1.00 37.81 284 ARG A C 1
ATOM 2203 O O . ARG A 1 284 ? -30.104 -3.833 -58.630 1.00 37.81 284 ARG A O 1
ATOM 2210 N N . ARG A 1 285 ? -29.930 -6.093 -58.298 1.00 37.00 285 ARG A N 1
ATOM 2211 C CA . ARG A 1 285 ? -30.130 -6.757 -59.599 1.00 37.00 285 ARG A CA 1
ATOM 2212 C C . ARG A 1 285 ? -28.901 -6.922 -60.474 1.00 37.00 285 ARG A C 1
ATOM 2214 O O . ARG A 1 285 ? -28.325 -5.906 -60.896 1.00 37.00 285 ARG A O 1
#

Secondary structure (DSSP, 8-state):
---TTHHHHHGGGSEEEEEP-GGGTT-EEEEEHHHHHHHHHHTTHHHHHTT----HHHHHHHHHHHHHHHTT-EEEEEE--SPPGGGHHHHHHHHHHHHHHHHHHHHHHHHH-HHHHHH-HHHHHHHHHT----HHHHHHHHHHHHHTT--EEE-SS-HHHHHHHHHHTTS-SEEE-S-GGGGTTT-SEEEES--TTSEEEEEEHHHHHHT-SSS-S-HHHHHHHHHHHHHHHHHHHHHHHHHHTTHHHHHHSS----TT-------------------------

pLDDT: mean 74.96, std 23.23, range [25.59, 97.88]

Radius of gyration: 22.55 Å; Cα contacts (8 Å, |Δi|>4): 375; chains: 1; bounding box: 54×44×85 Å

Mean predicted aligned error: 12.22 Å